Protein AF-A0A1Z2XVS1-F1 (afdb_monomer_lite)

Radius of gyration: 21.31 Å; chains: 1; bounding box: 51×40×61 Å

Foldseek 3Di:
DDDDDPPPFDDVVQVVVLVVVVQVVLQVVLADPQKGKDKDKDKDWDFDDPPDQDPDDDPDPPQPPQPAAAQDPVLLVLVCVLVPVCQQVAFLVVSLVVLVVVCVVPVRSVSNLVSCLSNVNHPDDDDPVSVLCSNFLSVQSVQQNVQVVVCVVVVNPRFFGKDKDKDDKAWDCVPVRTIIIMTMIMMMGMDRPDRRPQGSNSVSCSVVVSVCVVNCLVVVQHSVCVRRPGSVNSVVVVVVVVVPVPPPPDD

Sequence (251 aa):
MSGKAAAELQDEAAMQTAIGNEIATLTKSWGSEKLEITIEYVFRCENPPDGTPNGNDTPAPNTETRQSEYGTKEDYQSLLALKTPDYASMSVADFNAKLLAWANEDFGRMERIDADMLCNDFQVSFSEEELAFIRLTVFLSGTENGEFVQSNYTGDPMVAPAYQESLPQKVDKSNEKAPMWCDFGYRFLYHIANQETLTVGERDRCIGGMITAVEKFWNDTTLDDLLTMTKDDVISCTSSRSCLLHRRQAG

Structure (mmCIF, N/CA/C/O backbone):
data_AF-A0A1Z2XVS1-F1
#
_entry.id   AF-A0A1Z2XVS1-F1
#
loop_
_atom_site.group_PDB
_atom_site.id
_atom_site.type_symbol
_atom_site.label_atom_id
_atom_site.label_alt_id
_atom_site.label_comp_id
_atom_site.label_asym_id
_atom_site.label_entity_id
_atom_site.label_seq_id
_atom_site.pdbx_PDB_ins_code
_atom_site.Cartn_x
_atom_site.Cartn_y
_atom_site.Cartn_z
_atom_site.occupancy
_atom_site.B_iso_or_equiv
_atom_site.auth_seq_id
_atom_site.auth_comp_id
_atom_site.auth_asym_id
_atom_site.auth_atom_id
_atom_site.pdbx_PDB_model_num
ATOM 1 N N . MET A 1 1 ? -31.309 11.042 35.039 1.00 35.06 1 MET A N 1
ATOM 2 C CA . MET A 1 1 ? -29.910 10.591 34.915 1.00 35.06 1 MET A CA 1
ATOM 3 C C . MET A 1 1 ? -29.851 9.178 35.463 1.00 35.06 1 MET A C 1
ATOM 5 O O . MET A 1 1 ? -29.745 8.997 36.666 1.00 35.06 1 MET A O 1
ATOM 9 N N . SER A 1 2 ? -30.120 8.199 34.598 1.00 34.78 2 SER A N 1
ATOM 10 C CA . SER A 1 2 ? -30.107 6.780 34.958 1.00 34.78 2 SER A CA 1
ATOM 11 C C . SER A 1 2 ? -28.692 6.278 34.743 1.00 34.78 2 SER A C 1
ATOM 13 O O . SER A 1 2 ? -28.214 6.307 33.611 1.00 34.78 2 SER A O 1
ATOM 15 N N . GLY A 1 3 ? -28.036 5.867 35.826 1.00 37.00 3 GLY A N 1
ATOM 16 C CA . GLY A 1 3 ? -26.777 5.146 35.754 1.00 37.00 3 GLY A CA 1
ATOM 17 C C . GLY A 1 3 ? -26.962 3.894 34.908 1.00 37.00 3 GLY A C 1
ATOM 18 O O . GLY A 1 3 ? -27.841 3.078 35.186 1.00 37.00 3 GLY A O 1
ATOM 19 N N . LYS A 1 4 ? -26.148 3.767 33.865 1.00 33.22 4 LYS A N 1
ATOM 20 C CA . LYS A 1 4 ? -25.806 2.459 33.325 1.00 33.22 4 LYS A CA 1
ATOM 21 C C . LYS A 1 4 ? -24.570 2.005 34.085 1.00 33.22 4 LYS A C 1
ATOM 23 O O . LYS A 1 4 ? -23.583 2.733 34.159 1.00 33.22 4 LYS A O 1
ATOM 28 N N . ALA A 1 5 ? -24.700 0.873 34.761 1.00 36.62 5 ALA A N 1
ATOM 29 C CA . ALA A 1 5 ? -23.622 0.267 35.515 1.00 36.62 5 ALA A CA 1
ATOM 30 C C . ALA A 1 5 ? -22.500 -0.146 34.553 1.00 36.62 5 ALA A C 1
ATOM 32 O O . ALA A 1 5 ? -22.765 -0.699 33.489 1.00 36.62 5 ALA A O 1
ATOM 33 N N . ALA A 1 6 ? -21.256 0.070 34.973 1.00 42.50 6 ALA A N 1
ATOM 34 C CA . ALA A 1 6 ? -20.017 -0.288 34.280 1.00 42.50 6 ALA A CA 1
ATOM 35 C C . ALA A 1 6 ? -19.816 -1.806 34.039 1.00 42.50 6 ALA A C 1
ATOM 37 O O . ALA A 1 6 ? -18.724 -2.233 33.696 1.00 42.50 6 ALA A O 1
ATOM 38 N N . ALA A 1 7 ? -20.854 -2.627 34.221 1.00 38.59 7 ALA A N 1
ATOM 39 C CA . ALA A 1 7 ? -20.837 -4.072 33.998 1.00 38.59 7 ALA A CA 1
ATOM 40 C C . ALA A 1 7 ? -21.420 -4.487 32.629 1.00 38.59 7 ALA A C 1
ATOM 42 O O . ALA A 1 7 ? -21.401 -5.667 32.301 1.00 38.59 7 ALA A O 1
ATOM 43 N N . GLU A 1 8 ? -21.947 -3.541 31.840 1.00 41.28 8 GLU A N 1
ATOM 44 C CA . GLU A 1 8 ? -22.513 -3.801 30.501 1.00 41.28 8 GLU A CA 1
ATOM 45 C C . GLU A 1 8 ? -21.586 -3.376 29.345 1.00 41.28 8 GLU A C 1
ATOM 47 O O . GLU A 1 8 ? -21.953 -3.511 28.182 1.00 41.28 8 GLU A O 1
ATOM 52 N N . LEU A 1 9 ? -20.380 -2.888 29.643 1.00 47.69 9 LEU A N 1
ATOM 53 C CA . LEU A 1 9 ? -19.372 -2.526 28.647 1.00 47.69 9 LEU A CA 1
ATOM 54 C C . LEU A 1 9 ? -18.130 -3.380 28.857 1.00 47.69 9 LEU A C 1
ATOM 56 O O . LEU A 1 9 ? -17.262 -3.004 29.636 1.00 47.69 9 LEU A O 1
ATOM 60 N N . GLN A 1 10 ? -18.105 -4.539 28.200 1.00 57.03 10 GLN A N 1
ATOM 61 C CA . GLN A 1 10 ? -16.920 -5.261 27.724 1.00 57.03 10 GLN A CA 1
ATOM 62 C C . GLN A 1 10 ? -17.351 -6.669 27.311 1.00 57.03 10 GLN A C 1
ATOM 64 O O . GLN A 1 10 ? -17.443 -7.582 28.127 1.00 57.03 10 GLN A O 1
ATOM 69 N N . ASP A 1 11 ? -17.581 -6.855 26.020 1.00 60.19 11 ASP A N 1
ATOM 70 C CA . ASP A 1 11 ? -17.345 -8.158 25.418 1.00 60.19 11 ASP A CA 1
ATOM 71 C C . ASP A 1 11 ? -16.325 -7.933 24.303 1.00 60.19 11 ASP A C 1
ATOM 73 O O . ASP A 1 11 ? -16.661 -7.570 23.175 1.00 60.19 11 ASP A O 1
ATOM 77 N N . GLU A 1 12 ? -15.046 -8.068 24.658 1.00 57.31 12 GLU A N 1
ATOM 78 C CA . GLU A 1 12 ? -13.937 -8.047 23.702 1.00 57.31 12 GLU A CA 1
ATOM 79 C C . GLU A 1 12 ? -14.210 -9.022 22.548 1.00 57.31 12 GLU A C 1
ATOM 81 O O . GLU A 1 12 ? -13.952 -8.690 21.392 1.00 57.31 12 GLU A O 1
ATOM 86 N N . ALA A 1 13 ? -14.837 -10.173 22.823 1.00 60.00 13 ALA A N 1
ATOM 87 C CA . ALA A 1 13 ? -15.221 -11.127 21.793 1.00 60.00 13 ALA A CA 1
ATOM 88 C C . ALA A 1 13 ? -16.360 -10.594 20.907 1.00 60.00 13 ALA A C 1
ATOM 90 O O . ALA A 1 13 ? -16.371 -10.867 19.704 1.00 60.00 13 ALA A O 1
ATOM 91 N N . ALA A 1 14 ? -17.286 -9.790 21.438 1.00 59.28 14 ALA A N 1
ATOM 92 C CA . ALA A 1 14 ? -18.298 -9.109 20.630 1.00 59.28 14 ALA A CA 1
ATOM 93 C C . ALA A 1 14 ? -17.677 -8.043 19.717 1.00 59.28 14 ALA A C 1
ATOM 95 O O . ALA A 1 14 ? -18.032 -8.005 18.538 1.00 59.28 14 ALA A O 1
ATOM 96 N N . MET A 1 15 ? -16.729 -7.236 20.212 1.00 62.22 15 MET A N 1
ATOM 97 C CA . MET A 1 15 ? -16.001 -6.256 19.389 1.00 62.22 15 MET A CA 1
ATOM 98 C C . MET A 1 15 ? -15.144 -6.941 18.326 1.00 62.22 15 MET A C 1
ATOM 100 O O . MET A 1 15 ? -15.217 -6.576 17.154 1.00 62.22 15 MET A O 1
ATOM 104 N N . GLN A 1 16 ? -14.403 -7.988 18.695 1.00 62.78 16 GLN A N 1
ATOM 105 C CA . GLN A 1 16 ? -13.646 -8.792 17.739 1.00 62.78 16 GLN A CA 1
ATOM 106 C C . GLN A 1 16 ? -14.574 -9.407 16.680 1.00 62.78 16 GLN A C 1
ATOM 108 O O . GLN A 1 16 ? -14.310 -9.315 15.488 1.00 62.78 16 GLN A O 1
ATOM 113 N N . THR A 1 17 ? -15.726 -9.950 17.075 1.00 64.06 17 THR A N 1
ATOM 114 C CA . THR A 1 17 ? -16.702 -10.486 16.113 1.00 64.06 17 THR A CA 1
ATOM 115 C C . THR A 1 17 ? -17.232 -9.402 15.168 1.00 64.06 17 THR A C 1
ATOM 117 O O . THR A 1 17 ? -17.464 -9.659 13.988 1.00 64.06 17 THR A O 1
ATOM 120 N N . ALA A 1 18 ? -17.456 -8.191 15.671 1.00 62.53 18 ALA A N 1
ATOM 121 C CA . ALA A 1 18 ? -18.006 -7.088 14.897 1.00 62.53 18 ALA A CA 1
ATOM 122 C C . ALA A 1 18 ? -17.006 -6.533 13.881 1.00 62.53 18 ALA A C 1
ATOM 124 O O . ALA A 1 18 ? -17.338 -6.405 12.704 1.00 62.53 18 ALA A O 1
ATOM 125 N N . ILE A 1 19 ? -15.772 -6.287 14.330 1.00 65.56 19 ILE A N 1
ATOM 126 C CA . ILE A 1 19 ? -14.662 -5.891 13.464 1.00 65.56 19 ILE A CA 1
ATOM 127 C C . ILE A 1 19 ? -14.414 -6.994 12.427 1.00 65.56 19 ILE A C 1
ATOM 129 O O . ILE A 1 19 ? -14.338 -6.697 11.243 1.00 65.56 19 ILE A O 1
ATOM 133 N N . GLY A 1 20 ? -14.416 -8.273 12.823 1.00 65.81 20 GLY A N 1
ATOM 134 C CA . GLY A 1 20 ? -14.285 -9.403 11.897 1.00 65.81 20 GLY A CA 1
ATOM 135 C C . GLY A 1 20 ? -15.379 -9.465 10.818 1.00 65.81 20 GLY A C 1
ATOM 136 O O . GLY A 1 20 ? -15.082 -9.702 9.647 1.00 65.81 20 GLY A O 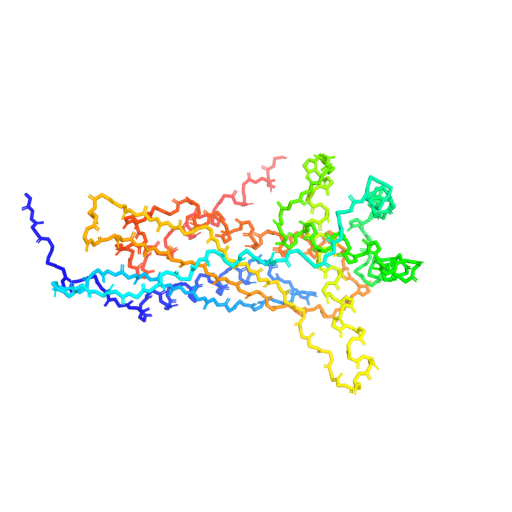1
ATOM 137 N N . ASN A 1 21 ? -16.642 -9.202 11.171 1.00 68.00 21 ASN A N 1
ATOM 138 C CA . ASN A 1 21 ? -17.741 -9.134 10.197 1.00 68.00 21 ASN A CA 1
ATOM 139 C C . ASN A 1 21 ? -17.601 -7.945 9.235 1.00 68.00 21 ASN A C 1
ATOM 141 O O . ASN A 1 21 ? -17.937 -8.054 8.051 1.00 68.00 21 ASN A O 1
ATOM 145 N N . GLU A 1 22 ? -17.117 -6.811 9.736 1.00 69.06 22 GLU A N 1
ATOM 146 C CA . GLU A 1 22 ? -16.885 -5.631 8.910 1.00 69.06 22 GLU A CA 1
ATOM 147 C C . GLU A 1 22 ? -15.736 -5.853 7.933 1.00 69.06 22 GLU A C 1
ATOM 149 O O . GLU A 1 22 ? -15.868 -5.601 6.739 1.00 69.06 22 GLU A O 1
ATOM 154 N N . ILE A 1 23 ? -14.646 -6.434 8.420 1.00 69.31 23 ILE A N 1
ATOM 155 C CA . ILE A 1 23 ? -13.520 -6.885 7.611 1.00 69.31 23 ILE A CA 1
ATOM 156 C C . ILE A 1 23 ? -13.995 -7.800 6.483 1.00 69.31 23 ILE A C 1
ATOM 158 O O . ILE A 1 23 ? -13.642 -7.571 5.329 1.00 69.31 23 ILE A O 1
ATOM 162 N N . ALA A 1 24 ? -14.866 -8.772 6.770 1.00 71.31 24 ALA A N 1
ATOM 163 C CA . ALA A 1 24 ? -15.430 -9.639 5.737 1.00 71.31 24 ALA A CA 1
ATOM 164 C C . ALA A 1 24 ? -16.247 -8.855 4.687 1.00 71.31 24 ALA A C 1
ATOM 166 O O . ALA A 1 24 ? -16.214 -9.174 3.495 1.00 71.31 24 ALA A O 1
ATOM 167 N N . THR A 1 25 ? -16.954 -7.803 5.109 1.00 76.81 25 THR A N 1
ATOM 168 C CA . THR A 1 25 ? -17.720 -6.918 4.217 1.00 76.81 25 THR A CA 1
ATOM 169 C C . THR A 1 25 ? -16.803 -6.061 3.342 1.00 76.81 25 THR A C 1
ATOM 171 O O . THR A 1 25 ? -17.036 -5.950 2.133 1.00 76.81 25 THR A O 1
ATOM 174 N N . LEU A 1 26 ? -15.735 -5.502 3.914 1.00 73.44 26 LEU A N 1
ATOM 175 C CA . LEU A 1 26 ? -14.722 -4.725 3.197 1.00 73.44 26 LEU A CA 1
ATOM 176 C C . LEU A 1 26 ? -13.948 -5.598 2.209 1.00 73.44 26 LEU A C 1
ATOM 178 O O . LEU A 1 26 ? -13.855 -5.236 1.038 1.00 73.44 26 LEU A O 1
ATOM 182 N N . THR A 1 27 ? -13.495 -6.780 2.633 1.00 73.00 27 THR A N 1
ATOM 183 C CA . THR A 1 27 ? -12.860 -7.782 1.765 1.00 73.00 27 THR A CA 1
ATOM 184 C C . THR A 1 27 ? -13.749 -8.121 0.573 1.00 73.00 27 THR A C 1
ATOM 186 O O . THR A 1 27 ? -13.275 -8.152 -0.558 1.00 73.00 27 THR A O 1
ATOM 189 N N . LYS A 1 28 ? -15.057 -8.313 0.781 1.00 76.94 28 LYS A N 1
ATOM 190 C CA . LYS A 1 28 ? -15.990 -8.581 -0.321 1.00 76.94 28 LYS A CA 1
ATOM 191 C C . LYS A 1 28 ? -16.196 -7.374 -1.243 1.00 76.94 28 LYS A C 1
ATOM 193 O O . LYS A 1 28 ? -16.450 -7.556 -2.430 1.00 76.94 28 LYS A O 1
ATOM 198 N N . SER A 1 29 ? -16.143 -6.161 -0.700 1.00 77.94 29 SER A N 1
ATOM 199 C CA . SER A 1 29 ? -16.393 -4.925 -1.453 1.00 77.94 29 SER A CA 1
ATOM 200 C C . SER A 1 29 ? -15.196 -4.498 -2.301 1.00 77.94 29 SER A C 1
ATOM 202 O O . SER A 1 29 ? -15.386 -3.912 -3.365 1.00 77.94 29 SER A O 1
ATOM 204 N N . TRP A 1 30 ? -13.981 -4.786 -1.831 1.00 80.88 30 TRP A N 1
ATOM 205 C CA . TRP A 1 30 ? -12.733 -4.350 -2.461 1.00 80.88 30 TRP A CA 1
ATOM 206 C C . TRP A 1 30 ? -11.943 -5.479 -3.123 1.00 80.88 30 TRP A C 1
ATOM 208 O O . TRP A 1 30 ? -11.130 -5.206 -4.005 1.00 80.88 30 TRP A O 1
ATOM 218 N N . GLY A 1 31 ? -12.203 -6.733 -2.756 1.00 75.38 31 GLY A N 1
ATOM 219 C CA . GLY A 1 31 ? -11.687 -7.895 -3.465 1.00 75.38 31 GLY A CA 1
ATOM 220 C C . GLY A 1 31 ? -12.260 -8.012 -4.879 1.00 75.38 31 GLY A C 1
ATOM 221 O O . GLY A 1 31 ? -13.314 -7.468 -5.215 1.00 75.38 31 GLY A O 1
ATOM 222 N N . SER A 1 32 ? -11.555 -8.744 -5.731 1.00 81.50 32 SER A N 1
ATOM 223 C CA . SER A 1 32 ? -11.987 -9.062 -7.091 1.00 81.50 32 SER A CA 1
ATOM 224 C C . SER A 1 32 ? -11.528 -10.464 -7.485 1.00 81.50 32 SER A C 1
ATOM 226 O O . SER A 1 32 ? -10.703 -11.063 -6.804 1.00 81.50 32 SER A O 1
ATOM 228 N N . GLU A 1 33 ? -11.999 -10.973 -8.626 1.00 80.44 33 GLU A N 1
ATOM 229 C CA . GLU A 1 33 ? -11.511 -12.250 -9.176 1.00 80.44 33 GLU A CA 1
ATOM 230 C C . GLU A 1 33 ? -9.993 -12.254 -9.430 1.00 80.44 33 GLU A C 1
ATOM 232 O O . GLU A 1 33 ? -9.371 -13.312 -9.442 1.00 80.44 33 GLU A O 1
ATOM 237 N N . LYS A 1 34 ? -9.390 -11.075 -9.635 1.00 84.19 34 LYS A N 1
ATOM 238 C CA . LYS A 1 34 ? -7.953 -10.922 -9.899 1.00 84.19 34 LYS A CA 1
ATOM 239 C C . LYS A 1 34 ? -7.124 -10.616 -8.647 1.00 84.19 34 LYS A C 1
ATOM 241 O O . LYS A 1 34 ? -5.901 -10.736 -8.703 1.00 84.19 34 LYS A O 1
ATOM 246 N N . LEU A 1 35 ? -7.765 -10.185 -7.560 1.00 85.19 35 LEU A N 1
ATOM 247 C CA . LEU A 1 35 ? -7.112 -9.717 -6.338 1.00 85.19 35 LEU A CA 1
ATOM 248 C C . LEU A 1 35 ? -7.934 -10.132 -5.116 1.00 85.19 35 LEU A C 1
ATOM 250 O O . LEU A 1 35 ? -8.967 -9.528 -4.817 1.00 85.19 35 LEU A O 1
ATOM 254 N N . GLU A 1 36 ? -7.449 -11.142 -4.407 1.00 85.06 36 GLU A N 1
ATOM 255 C CA . GLU A 1 36 ? -8.011 -11.585 -3.135 1.00 85.06 36 GLU A CA 1
ATOM 256 C C . GLU A 1 36 ? -7.330 -10.846 -1.980 1.00 85.06 36 GLU A C 1
ATOM 258 O O . GLU A 1 36 ? -6.114 -10.653 -2.002 1.00 85.06 36 GLU A O 1
ATOM 263 N N . ILE A 1 37 ? -8.104 -10.424 -0.975 1.00 81.00 37 ILE A N 1
ATOM 264 C CA . ILE A 1 37 ? -7.590 -9.658 0.165 1.00 81.00 37 ILE A CA 1
ATOM 265 C C . ILE A 1 37 ? -8.041 -10.295 1.478 1.00 81.00 37 ILE A C 1
ATOM 267 O O . ILE A 1 37 ? -9.231 -10.488 1.713 1.00 81.00 37 ILE A O 1
ATOM 271 N N . THR A 1 38 ? -7.089 -10.556 2.365 1.00 79.12 38 THR A N 1
ATOM 272 C CA . THR A 1 38 ? -7.309 -11.013 3.739 1.00 79.12 38 THR A CA 1
ATOM 273 C C . THR A 1 38 ? -6.827 -9.940 4.707 1.00 79.12 38 THR A C 1
ATOM 275 O O . THR A 1 38 ? -5.769 -9.351 4.499 1.00 79.12 38 THR A O 1
ATOM 278 N N . ILE A 1 39 ? -7.587 -9.682 5.773 1.00 74.00 39 ILE A N 1
ATOM 279 C CA . ILE A 1 39 ? -7.208 -8.712 6.807 1.00 74.00 39 ILE A CA 1
ATOM 280 C C . ILE A 1 39 ? -6.954 -9.435 8.117 1.00 74.00 39 ILE A C 1
ATOM 282 O O . ILE A 1 39 ? -7.801 -10.183 8.604 1.00 74.00 39 ILE A O 1
ATOM 286 N N . GLU A 1 40 ? -5.821 -9.115 8.715 1.00 72.69 40 GLU A N 1
ATOM 287 C CA . GLU A 1 40 ? -5.500 -9.376 10.106 1.00 72.69 40 GLU A CA 1
ATOM 288 C C . GLU A 1 40 ? -5.507 -8.034 10.848 1.00 72.69 40 GLU A C 1
ATOM 290 O O . GLU A 1 40 ? -5.114 -7.004 10.299 1.00 72.69 40 GLU A O 1
ATOM 295 N N . TYR A 1 41 ? -5.975 -8.004 12.091 1.00 66.06 41 TYR A N 1
ATOM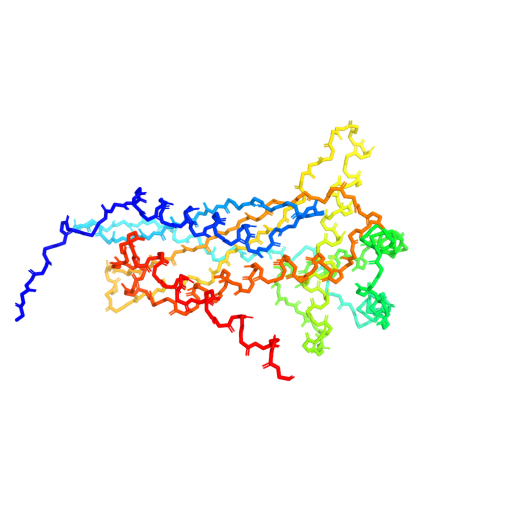 296 C CA . TYR A 1 41 ? -6.023 -6.765 12.866 1.00 66.06 41 TYR A CA 1
ATOM 297 C C . TYR A 1 41 ? -5.765 -7.022 14.343 1.00 66.06 41 TYR A C 1
ATOM 299 O O . TYR A 1 41 ? -5.996 -8.117 14.861 1.00 66.06 41 TYR A O 1
ATOM 307 N N . VAL A 1 42 ? -5.309 -5.973 15.018 1.00 63.69 42 VAL A N 1
ATOM 308 C CA . VAL A 1 42 ? -5.184 -5.908 16.468 1.00 63.69 42 VAL A CA 1
ATOM 309 C C . VAL A 1 42 ? -5.888 -4.639 16.929 1.00 63.69 42 VAL A C 1
ATOM 311 O O . VAL A 1 42 ? -5.607 -3.544 16.445 1.00 63.69 42 VAL A O 1
ATOM 314 N N . PHE A 1 43 ? -6.810 -4.800 17.871 1.00 61.88 43 PHE A N 1
ATOM 315 C CA . PHE A 1 43 ? -7.526 -3.703 18.508 1.00 61.88 43 PHE A CA 1
ATOM 316 C C . PHE A 1 43 ? -7.437 -3.870 20.017 1.00 61.88 43 PHE A C 1
ATOM 318 O O . PHE A 1 43 ? -7.764 -4.946 20.528 1.00 61.88 43 PHE A O 1
ATOM 325 N N . ARG A 1 44 ? -6.996 -2.828 20.724 1.00 64.81 44 ARG A N 1
ATOM 326 C CA . ARG A 1 44 ? -6.964 -2.806 22.186 1.00 64.81 44 ARG A CA 1
ATOM 327 C C . ARG A 1 44 ? -7.571 -1.505 22.684 1.00 64.81 44 ARG A C 1
ATOM 329 O O . ARG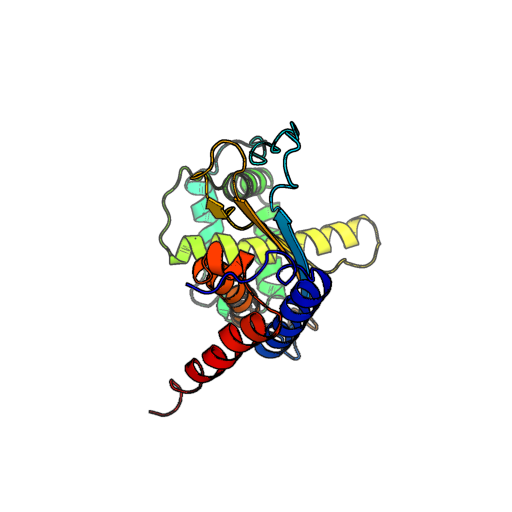 A 1 44 ? -7.229 -0.415 22.230 1.00 64.81 44 ARG A O 1
ATOM 336 N N . CYS A 1 45 ? -8.442 -1.638 23.674 1.00 60.09 45 CYS A N 1
ATOM 337 C CA . CYS A 1 45 ? -8.857 -0.529 24.516 1.00 60.09 45 CYS A CA 1
ATOM 338 C C . CYS A 1 45 ? -8.593 -0.930 25.962 1.00 60.09 45 CYS A C 1
ATOM 340 O O . CYS A 1 45 ? -9.060 -1.976 26.418 1.00 60.09 45 CYS A O 1
ATOM 342 N N . GLU A 1 46 ? -7.853 -0.098 26.684 1.00 62.38 46 GLU A N 1
ATOM 343 C CA . GLU A 1 46 ? -7.697 -0.251 28.124 1.00 62.38 46 GLU A CA 1
ATOM 344 C C . GLU A 1 46 ? -8.636 0.718 28.840 1.00 62.38 46 GLU A C 1
ATOM 346 O O . GLU A 1 46 ? -8.565 1.935 28.664 1.00 62.38 46 GLU A O 1
ATOM 351 N N . ASN A 1 47 ? -9.495 0.156 29.689 1.00 52.19 47 ASN A N 1
ATOM 352 C CA . ASN A 1 47 ? -10.149 0.901 30.756 1.00 52.19 47 ASN A CA 1
ATOM 353 C C . ASN A 1 47 ? -9.330 0.715 32.038 1.00 52.19 47 ASN A C 1
ATOM 355 O O . ASN A 1 47 ? -8.775 -0.368 32.251 1.00 52.19 47 ASN A O 1
ATOM 359 N N . PRO A 1 48 ? -9.265 1.720 32.925 1.00 43.59 48 PRO A N 1
ATOM 360 C CA . PRO A 1 48 ? -8.598 1.540 34.204 1.00 43.59 48 PRO A CA 1
ATOM 361 C C . PRO A 1 48 ? -9.275 0.400 34.987 1.00 43.59 48 PRO A C 1
ATOM 363 O O . PRO A 1 48 ? -10.503 0.399 35.118 1.00 43.59 48 PRO A O 1
ATOM 366 N N . PRO A 1 49 ? -8.515 -0.548 35.563 1.00 44.56 49 PRO A N 1
ATOM 367 C CA . PRO A 1 49 ? -9.029 -1.340 36.667 1.00 44.56 49 PRO A CA 1
ATOM 368 C C . PRO A 1 49 ? -9.353 -0.395 37.827 1.00 44.56 49 PRO A C 1
ATOM 370 O O . PRO A 1 49 ? -8.649 0.597 38.040 1.00 44.56 49 PRO A O 1
ATOM 373 N N . ASP A 1 50 ? -10.382 -0.724 38.606 1.00 48.00 50 ASP A N 1
ATOM 374 C CA . ASP A 1 50 ? -10.666 -0.054 39.874 1.00 48.00 50 ASP A CA 1
ATOM 375 C C . ASP A 1 50 ? -9.381 0.003 40.729 1.00 48.00 50 ASP A C 1
ATOM 377 O O . ASP A 1 50 ? -8.907 -0.997 41.267 1.00 48.00 50 ASP A O 1
ATOM 381 N N . GLY A 1 51 ? -8.788 1.194 40.838 1.00 46.25 51 GLY A N 1
ATOM 382 C CA . GLY A 1 51 ? -7.836 1.548 41.890 1.00 46.25 51 GLY A CA 1
ATOM 383 C C . GLY A 1 51 ? -6.424 0.949 41.865 1.00 46.25 51 GLY A C 1
ATOM 384 O O . GLY A 1 51 ? -5.722 1.138 42.860 1.00 46.25 51 GLY A O 1
ATOM 385 N N . THR A 1 52 ? -5.945 0.295 40.803 1.00 40.25 52 THR A N 1
ATOM 386 C CA . THR A 1 52 ? -4.528 -0.130 40.745 1.00 40.25 52 THR A CA 1
ATOM 387 C C . THR A 1 52 ? -3.691 0.790 39.857 1.00 40.25 52 THR A C 1
ATOM 389 O O . THR A 1 52 ? -3.951 0.860 38.656 1.00 40.25 52 THR A O 1
ATOM 392 N N . PRO A 1 53 ? -2.661 1.474 40.395 1.00 41.03 53 PRO A N 1
ATOM 393 C CA . PRO A 1 53 ? -1.701 2.194 39.574 1.00 41.03 53 PRO A CA 1
ATOM 394 C C . PRO A 1 53 ? -0.841 1.169 38.831 1.00 41.03 53 PRO A C 1
ATOM 396 O O . PRO A 1 53 ? 0.128 0.646 39.379 1.00 41.03 53 PRO A O 1
ATOM 399 N N . ASN A 1 54 ? -1.202 0.866 37.586 1.00 41.75 54 ASN A N 1
ATOM 400 C CA . ASN A 1 54 ? -0.304 0.154 36.691 1.00 41.75 54 ASN A CA 1
ATOM 401 C C . ASN A 1 54 ? 0.727 1.155 36.175 1.00 41.75 54 ASN A C 1
ATOM 403 O O . ASN A 1 54 ? 0.485 1.907 35.236 1.00 41.75 54 ASN A O 1
ATOM 407 N N . GLY A 1 55 ? 1.888 1.174 36.827 1.00 48.97 55 GLY A N 1
ATOM 408 C CA . GLY A 1 55 ? 3.106 1.616 36.172 1.00 48.97 55 GLY A CA 1
ATOM 409 C C . GLY A 1 55 ? 3.474 0.555 35.148 1.00 48.97 55 GLY A C 1
ATOM 410 O O . GLY A 1 55 ? 3.994 -0.481 35.533 1.00 48.97 55 GLY A O 1
ATOM 411 N N . ASN A 1 56 ? 3.158 0.792 33.881 1.00 40.09 56 ASN A N 1
ATOM 412 C CA . ASN A 1 56 ? 3.770 0.082 32.771 1.00 40.09 56 ASN A CA 1
ATOM 413 C C . ASN A 1 56 ? 4.052 1.100 31.676 1.00 40.09 56 ASN A C 1
ATOM 415 O O . ASN A 1 56 ? 3.169 1.849 31.253 1.00 40.09 56 ASN A O 1
ATOM 419 N N . ASP A 1 57 ? 5.323 1.141 31.298 1.00 43.66 57 ASP A N 1
ATOM 420 C CA . ASP A 1 57 ? 5.886 1.999 30.276 1.00 43.66 57 ASP A CA 1
ATOM 421 C C . ASP A 1 57 ? 5.051 1.905 29.000 1.00 43.66 57 ASP A C 1
ATOM 423 O O . ASP A 1 57 ? 4.973 0.857 28.357 1.00 43.66 57 ASP A O 1
ATOM 427 N N . THR A 1 58 ? 4.426 3.020 28.626 1.00 42.62 58 THR A N 1
ATOM 428 C CA . THR A 1 58 ? 3.984 3.221 27.249 1.00 42.62 58 THR A CA 1
ATOM 429 C C . THR A 1 58 ? 5.217 2.984 26.381 1.00 42.62 58 THR A C 1
ATOM 431 O O . THR A 1 58 ? 6.214 3.687 26.590 1.00 42.62 58 THR A O 1
ATOM 434 N N . PRO A 1 59 ? 5.220 2.023 25.437 1.00 37.25 59 PRO A N 1
ATOM 435 C CA . PRO A 1 59 ? 6.272 2.001 24.443 1.00 37.25 59 PRO A CA 1
ATOM 436 C C . PRO A 1 59 ? 6.242 3.383 23.803 1.00 37.25 59 PRO A C 1
ATOM 438 O O . PRO A 1 59 ? 5.188 3.835 23.346 1.00 37.25 59 PRO A O 1
ATOM 441 N N . ALA A 1 60 ? 7.369 4.094 23.851 1.00 39.62 60 ALA A N 1
ATOM 442 C CA . ALA A 1 60 ? 7.527 5.301 23.059 1.00 39.62 60 ALA A CA 1
ATOM 443 C C . ALA A 1 60 ? 7.055 4.986 21.628 1.00 39.62 60 ALA A C 1
ATOM 445 O O . ALA A 1 60 ? 7.217 3.834 21.199 1.00 39.62 60 ALA A O 1
ATOM 446 N N . PRO A 1 61 ? 6.463 5.952 20.893 1.00 42.69 61 PRO A N 1
ATOM 447 C CA . PRO A 1 61 ? 6.209 5.749 19.474 1.00 42.69 61 PRO A CA 1
ATOM 448 C C . PRO A 1 61 ? 7.478 5.148 18.890 1.00 42.69 61 PRO A C 1
ATOM 450 O O . PRO A 1 61 ? 8.571 5.631 19.197 1.00 42.69 61 PRO A O 1
ATOM 453 N N . ASN A 1 62 ? 7.335 4.033 18.181 1.00 43.69 62 ASN A N 1
ATOM 454 C CA . ASN A 1 62 ? 8.448 3.327 17.579 1.00 43.69 62 ASN A CA 1
ATOM 455 C C . ASN A 1 62 ? 9.012 4.270 16.504 1.00 43.69 62 ASN A C 1
ATOM 457 O O . ASN A 1 62 ? 8.645 4.186 15.339 1.00 43.69 62 ASN A O 1
ATOM 461 N N . THR A 1 63 ? 9.798 5.274 16.901 1.00 51.19 63 THR A N 1
ATOM 462 C CA . THR A 1 63 ? 10.573 6.102 15.990 1.00 51.19 63 THR A CA 1
ATOM 463 C C . THR A 1 63 ? 11.625 5.162 15.469 1.00 51.19 63 THR A C 1
ATOM 465 O O . THR A 1 63 ? 12.663 4.975 16.106 1.00 51.19 63 THR A O 1
ATOM 468 N N . GLU A 1 64 ? 11.300 4.489 14.370 1.00 59.34 64 GLU A N 1
ATOM 469 C CA . GLU A 1 64 ? 12.278 3.721 13.634 1.00 59.34 64 GLU A CA 1
ATOM 470 C C . GLU A 1 64 ? 13.446 4.654 13.345 1.00 59.34 64 GLU A C 1
ATOM 472 O O . GLU A 1 64 ? 13.305 5.708 12.718 1.00 59.34 64 GLU A O 1
ATOM 477 N N . THR A 1 65 ? 14.591 4.324 13.940 1.00 68.94 65 THR A N 1
ATOM 478 C CA . THR A 1 65 ? 15.783 5.146 13.814 1.00 68.94 65 THR A CA 1
ATOM 479 C C . THR A 1 65 ? 16.222 5.063 12.363 1.00 68.94 65 THR A C 1
ATOM 481 O O . THR A 1 65 ? 16.602 3.988 11.900 1.00 68.94 65 THR A O 1
ATOM 484 N N . ARG A 1 66 ? 16.164 6.197 11.661 1.00 83.44 66 ARG A N 1
ATOM 485 C CA . ARG A 1 66 ? 16.613 6.340 10.276 1.00 83.44 66 ARG A CA 1
ATOM 486 C C . ARG A 1 66 ? 17.964 5.646 10.071 1.00 83.44 66 ARG A C 1
ATOM 488 O O . ARG A 1 66 ? 18.943 5.991 10.733 1.00 83.44 66 ARG A O 1
ATOM 495 N N . GLN A 1 67 ? 18.003 4.687 9.146 1.00 78.69 67 GLN A N 1
ATOM 496 C CA . GLN A 1 67 ? 19.211 3.914 8.825 1.00 78.69 67 GLN A CA 1
ATOM 497 C C . GLN A 1 67 ? 19.969 4.453 7.602 1.00 78.69 67 GLN A C 1
ATOM 499 O O . GLN A 1 67 ? 21.147 4.143 7.437 1.00 78.69 67 GLN A O 1
ATOM 504 N N . SER A 1 68 ? 19.325 5.309 6.803 1.00 84.19 68 SER A N 1
ATOM 505 C CA . SER A 1 68 ? 19.855 5.850 5.546 1.00 84.19 68 SER A CA 1
ATOM 506 C C . SER A 1 68 ? 19.801 7.377 5.516 1.00 84.19 68 SER A C 1
ATOM 508 O O . SER A 1 68 ? 18.972 7.999 6.181 1.00 84.19 68 SER A O 1
ATOM 510 N N . GLU A 1 69 ? 20.659 8.001 4.708 1.00 92.94 69 GLU A N 1
ATOM 511 C CA . GLU A 1 69 ? 20.548 9.431 4.394 1.00 92.94 69 GLU A CA 1
ATOM 512 C C . GLU A 1 69 ? 19.190 9.762 3.739 1.00 92.94 69 GLU A C 1
ATOM 514 O O . GLU A 1 69 ? 18.458 8.872 3.309 1.00 92.94 69 GLU A O 1
ATOM 519 N N . TYR A 1 70 ? 18.832 11.045 3.676 1.00 95.88 70 TYR A N 1
ATOM 520 C CA . TYR A 1 70 ? 17.589 11.481 3.032 1.00 95.88 70 TYR A CA 1
ATOM 521 C C . TYR A 1 70 ? 17.631 11.283 1.518 1.00 95.88 70 TYR A C 1
ATOM 523 O O . TYR A 1 70 ? 18.666 11.520 0.890 1.00 95.88 70 TYR A O 1
ATOM 531 N N . GLY A 1 71 ? 16.488 10.940 0.924 1.00 95.81 71 GLY A N 1
ATOM 532 C CA . GLY A 1 71 ? 16.328 10.937 -0.524 1.00 95.81 71 GLY A CA 1
ATOM 533 C C . GLY A 1 71 ? 16.564 12.332 -1.106 1.00 95.81 71 GLY A C 1
ATOM 534 O O . GLY A 1 71 ? 16.062 13.344 -0.610 1.00 95.81 71 GLY A O 1
ATOM 535 N N . THR A 1 72 ? 17.349 12.397 -2.176 1.00 96.81 72 THR A N 1
ATOM 536 C CA . THR A 1 72 ? 17.623 13.643 -2.898 1.00 96.81 72 THR A CA 1
ATOM 537 C C . THR A 1 72 ? 16.499 13.966 -3.879 1.00 96.81 72 THR A C 1
ATOM 539 O O . THR A 1 72 ? 15.692 13.112 -4.249 1.00 96.81 72 THR A O 1
ATOM 542 N N . LYS A 1 73 ? 16.449 15.210 -4.365 1.00 97.00 73 LYS A N 1
ATOM 543 C CA . LYS A 1 73 ? 15.486 15.598 -5.403 1.00 97.00 73 LYS A CA 1
ATOM 544 C C . LYS A 1 73 ? 15.651 14.748 -6.665 1.00 97.00 73 LYS A C 1
ATOM 546 O O . LYS A 1 73 ? 14.657 14.380 -7.282 1.00 97.00 73 LYS A O 1
ATOM 551 N N . GLU A 1 74 ? 16.886 14.436 -7.033 1.00 97.50 74 GLU A N 1
ATOM 552 C CA . GLU A 1 74 ? 17.238 13.612 -8.185 1.00 97.50 74 GLU A CA 1
ATOM 553 C C . GLU A 1 74 ? 16.761 12.162 -8.011 1.00 97.50 74 GLU A C 1
ATOM 555 O O . GLU A 1 74 ? 16.226 11.585 -8.962 1.00 97.50 74 GLU A O 1
ATOM 560 N N . ASP A 1 75 ? 16.864 11.607 -6.796 1.00 97.69 75 ASP A N 1
ATOM 561 C CA . ASP A 1 75 ? 16.325 10.279 -6.470 1.00 97.69 75 ASP A CA 1
ATOM 562 C C . ASP A 1 75 ? 14.825 10.231 -6.782 1.00 97.69 75 ASP A C 1
ATOM 564 O O . ASP A 1 75 ? 14.374 9.415 -7.593 1.00 97.69 75 ASP A O 1
ATOM 568 N N . TYR A 1 76 ? 14.065 11.179 -6.226 1.00 98.00 76 TYR A N 1
ATOM 569 C CA . TYR A 1 76 ? 12.621 11.263 -6.429 1.00 98.00 76 TYR A CA 1
ATOM 570 C C . TYR A 1 76 ? 12.230 11.592 -7.868 1.00 98.00 76 TYR A C 1
ATOM 572 O O . TYR A 1 76 ? 11.264 11.031 -8.373 1.00 98.00 76 TYR A O 1
ATOM 580 N N . GLN A 1 77 ? 12.970 12.452 -8.568 1.00 97.94 77 GLN A N 1
ATOM 581 C CA . GLN A 1 77 ? 12.716 12.726 -9.986 1.00 97.94 77 GLN A CA 1
ATOM 582 C C . GLN A 1 77 ? 12.876 11.470 -10.845 1.00 97.94 77 GLN A C 1
ATOM 584 O O . GLN A 1 77 ? 12.074 11.247 -11.752 1.00 97.94 77 GLN A O 1
ATOM 589 N N . SER A 1 78 ? 13.883 10.640 -10.555 1.00 98.00 78 SER A N 1
ATOM 590 C CA . SER A 1 78 ? 14.079 9.377 -11.267 1.00 98.00 78 SER A CA 1
ATOM 591 C C . SER A 1 78 ? 12.958 8.373 -10.980 1.00 98.00 78 SER A C 1
ATOM 593 O O . SER A 1 78 ? 12.480 7.724 -11.907 1.00 98.00 78 SER A O 1
ATOM 595 N N . LEU A 1 79 ? 12.485 8.296 -9.730 1.00 98.44 79 LEU A N 1
ATOM 596 C CA . LEU A 1 79 ? 11.357 7.446 -9.346 1.00 98.44 79 LEU A CA 1
ATOM 597 C C . LEU A 1 79 ? 10.053 7.916 -10.008 1.00 98.44 79 LEU A C 1
ATOM 599 O O . LEU A 1 79 ? 9.320 7.122 -10.595 1.00 98.44 79 LEU A O 1
ATOM 603 N N . LEU A 1 80 ? 9.777 9.221 -9.965 1.00 98.44 80 LEU A N 1
ATOM 604 C CA . LEU A 1 80 ? 8.576 9.822 -10.548 1.00 98.44 80 LEU A CA 1
ATOM 605 C C . LEU A 1 80 ? 8.545 9.721 -12.079 1.00 98.44 80 LEU A C 1
ATOM 607 O O . LEU A 1 80 ? 7.465 9.781 -12.662 1.00 98.44 80 LEU A O 1
ATOM 611 N N . ALA A 1 81 ? 9.680 9.479 -12.742 1.00 98.31 81 ALA A N 1
ATOM 612 C CA . ALA A 1 81 ? 9.702 9.162 -14.170 1.00 98.31 81 ALA A CA 1
ATOM 613 C C . ALA A 1 81 ? 8.970 7.845 -14.507 1.00 98.31 81 ALA A C 1
ATOM 615 O O . ALA A 1 81 ? 8.532 7.667 -15.644 1.00 98.31 81 ALA A O 1
ATOM 616 N N . LEU A 1 82 ? 8.791 6.943 -13.530 1.00 98.31 82 LEU A N 1
ATOM 617 C CA . LEU A 1 82 ? 7.981 5.728 -13.680 1.00 98.31 82 LEU A CA 1
ATOM 618 C C . LEU A 1 82 ? 6.470 6.015 -13.677 1.00 98.31 82 LEU A C 1
ATOM 620 O O . LEU A 1 82 ? 5.692 5.192 -14.157 1.00 98.31 82 LEU A O 1
ATOM 624 N N . LYS A 1 83 ? 6.043 7.186 -13.187 1.00 98.12 83 LYS A N 1
ATOM 625 C CA . LYS A 1 83 ? 4.646 7.644 -13.194 1.00 98.12 83 LYS A CA 1
ATOM 626 C C . LYS A 1 83 ? 4.261 8.205 -14.571 1.00 98.12 83 LYS A C 1
ATOM 628 O O . LYS A 1 83 ? 3.892 9.372 -14.715 1.00 98.12 83 LYS A O 1
ATOM 633 N N . THR A 1 84 ? 4.385 7.382 -15.612 1.00 97.62 84 THR A N 1
ATOM 634 C CA . THR A 1 84 ? 3.995 7.752 -16.983 1.00 97.62 84 THR A CA 1
ATOM 635 C C . THR A 1 84 ? 2.489 8.015 -17.063 1.00 97.62 84 THR A C 1
ATOM 637 O O . THR A 1 84 ? 1.750 7.489 -16.245 1.00 97.62 84 THR A O 1
ATOM 640 N N . PRO A 1 85 ? 1.963 8.781 -18.033 1.00 97.06 85 PRO A N 1
ATOM 641 C CA . PRO A 1 85 ? 0.519 9.049 -18.113 1.00 97.06 85 PRO A CA 1
ATOM 642 C C . PRO A 1 85 ? -0.378 7.798 -18.185 1.00 97.06 85 PRO A C 1
ATOM 644 O O . PRO A 1 85 ? -1.550 7.855 -17.824 1.00 97.06 85 PRO A O 1
ATOM 647 N N . ASP A 1 86 ? 0.164 6.674 -18.650 1.00 96.69 86 ASP A N 1
ATOM 648 C CA . ASP A 1 86 ? -0.510 5.391 -18.839 1.00 96.69 86 ASP A CA 1
ATOM 649 C C . ASP A 1 86 ? -0.155 4.330 -17.781 1.00 96.69 86 ASP A C 1
ATOM 651 O O . ASP A 1 86 ? -0.663 3.212 -17.870 1.00 96.69 86 ASP A O 1
ATOM 655 N N . TYR A 1 87 ? 0.643 4.666 -16.756 1.00 98.25 87 TYR A N 1
ATOM 656 C CA . TYR A 1 87 ? 1.127 3.701 -15.755 1.00 98.25 87 TYR A CA 1
ATOM 657 C C . TYR A 1 87 ? -0.005 2.896 -15.100 1.00 98.25 87 TYR A C 1
ATOM 659 O O . TYR A 1 87 ? 0.102 1.687 -14.928 1.00 98.25 87 TYR A O 1
ATOM 667 N N . ALA A 1 88 ? -1.138 3.542 -14.806 1.00 97.88 88 ALA A N 1
ATOM 668 C CA . ALA A 1 88 ? -2.297 2.904 -14.186 1.00 97.88 88 ALA A CA 1
ATOM 669 C C . ALA A 1 88 ? -2.965 1.843 -15.084 1.00 97.88 88 ALA A C 1
ATOM 671 O O . ALA A 1 88 ? -3.700 0.987 -14.593 1.00 97.88 88 ALA A O 1
ATOM 672 N N . SER A 1 89 ? -2.738 1.896 -16.399 1.00 98.44 89 SER A N 1
ATOM 673 C CA . SER A 1 89 ? -3.238 0.899 -17.354 1.00 98.44 89 SER A CA 1
ATOM 674 C C . SER A 1 89 ? -2.243 -0.233 -17.604 1.00 98.44 89 SER A C 1
ATOM 676 O O . SER A 1 89 ? -2.619 -1.231 -18.216 1.00 98.44 89 SER A O 1
ATOM 678 N N . MET A 1 90 ? -0.995 -0.099 -17.147 1.00 98.44 90 MET A N 1
ATOM 679 C CA . MET A 1 90 ? -0.013 -1.174 -17.235 1.00 98.44 90 MET A CA 1
ATOM 680 C C . MET A 1 90 ? -0.423 -2.354 -16.360 1.00 98.44 90 MET A C 1
ATOM 682 O O . MET A 1 90 ? -1.075 -2.169 -15.328 1.00 98.44 90 MET A O 1
ATOM 686 N N . SER A 1 91 ? -0.005 -3.558 -16.749 1.00 98.56 91 SER A N 1
ATOM 687 C CA . SER A 1 91 ? -0.090 -4.717 -15.865 1.00 98.56 91 SER A CA 1
ATOM 688 C C . SER A 1 91 ? 0.791 -4.499 -14.629 1.00 98.56 91 SER A C 1
ATOM 690 O O . SER A 1 91 ? 1.796 -3.778 -14.679 1.00 98.56 91 SER A O 1
ATOM 692 N N . VAL A 1 92 ? 0.421 -5.122 -13.511 1.00 98.38 92 VAL A N 1
ATOM 693 C CA . VAL A 1 92 ? 1.264 -5.134 -12.309 1.00 98.38 92 VAL A CA 1
ATOM 694 C C . VAL A 1 92 ? 2.632 -5.740 -12.635 1.00 98.38 92 VAL A C 1
ATOM 696 O O . VAL A 1 92 ? 3.643 -5.178 -12.232 1.00 98.38 92 VAL A O 1
ATOM 699 N N . ALA A 1 93 ? 2.682 -6.807 -13.439 1.00 98.12 93 ALA A N 1
ATOM 700 C CA . ALA A 1 93 ? 3.934 -7.435 -13.863 1.00 98.12 93 ALA A CA 1
ATOM 701 C C . ALA A 1 93 ? 4.868 -6.451 -14.595 1.00 98.12 93 ALA A C 1
ATOM 703 O O . ALA A 1 93 ? 6.040 -6.321 -14.233 1.00 98.12 93 ALA A O 1
ATOM 704 N N . ASP A 1 94 ? 4.348 -5.706 -15.576 1.00 98.62 94 ASP A N 1
ATOM 705 C CA . ASP A 1 94 ? 5.142 -4.750 -16.353 1.00 98.62 94 ASP A CA 1
ATOM 706 C C . ASP A 1 94 ? 5.652 -3.595 -15.488 1.00 98.62 94 ASP A C 1
ATOM 708 O O . ASP A 1 94 ? 6.798 -3.157 -15.631 1.00 98.62 94 ASP A O 1
ATOM 712 N N . PHE A 1 95 ? 4.807 -3.071 -14.597 1.00 98.75 95 PHE A N 1
ATOM 713 C CA . PHE A 1 95 ? 5.208 -1.981 -13.714 1.00 98.75 95 PHE A CA 1
ATOM 714 C C . PHE A 1 95 ? 6.236 -2.453 -12.679 1.00 98.75 95 PHE A C 1
ATOM 716 O O . PHE A 1 95 ? 7.263 -1.796 -12.498 1.00 98.75 95 PHE A O 1
ATOM 723 N N . ASN A 1 96 ? 6.024 -3.624 -12.075 1.00 98.50 96 ASN A N 1
ATOM 724 C CA . ASN A 1 96 ? 6.951 -4.225 -11.119 1.00 98.50 96 ASN A CA 1
ATOM 725 C C . ASN A 1 96 ? 8.320 -4.479 -11.750 1.00 98.50 96 ASN A C 1
ATOM 727 O O . ASN A 1 96 ? 9.337 -4.139 -11.144 1.00 98.50 96 ASN A O 1
ATOM 731 N N . ALA A 1 97 ? 8.363 -4.969 -12.993 1.00 98.44 97 ALA A N 1
ATOM 732 C CA . ALA A 1 97 ? 9.608 -5.144 -13.735 1.00 98.44 97 ALA A CA 1
ATOM 733 C C . ALA A 1 97 ? 10.348 -3.813 -13.962 1.00 98.44 97 ALA A C 1
ATOM 735 O O . ALA A 1 97 ? 11.571 -3.758 -13.815 1.00 98.44 97 ALA A O 1
ATOM 736 N N . LYS A 1 98 ? 9.629 -2.723 -14.275 1.00 98.56 98 LYS A N 1
ATOM 737 C CA . LYS A 1 98 ? 10.234 -1.383 -14.403 1.00 98.56 98 LYS A CA 1
ATOM 738 C C . LYS A 1 98 ? 10.776 -0.868 -13.074 1.00 98.56 98 LYS A C 1
ATOM 740 O O . LYS A 1 98 ? 11.890 -0.351 -13.049 1.00 98.56 98 LYS A O 1
ATOM 745 N N . LEU A 1 99 ? 10.019 -1.018 -11.986 1.00 98.50 99 LEU A N 1
ATOM 746 C CA . LEU A 1 99 ? 10.461 -0.588 -10.661 1.00 98.50 99 LEU A CA 1
ATOM 747 C C . LEU A 1 99 ? 11.668 -1.403 -10.178 1.00 98.50 99 LEU A C 1
ATOM 749 O O . LEU A 1 99 ? 12.605 -0.831 -9.633 1.00 98.50 99 LEU A O 1
ATOM 753 N N . LEU A 1 100 ? 11.690 -2.715 -10.431 1.00 97.69 100 LEU A N 1
ATOM 754 C CA . LEU A 1 100 ? 12.823 -3.576 -10.096 1.00 97.69 100 LEU A CA 1
ATOM 755 C C . LEU A 1 100 ? 14.068 -3.207 -10.911 1.00 97.69 100 LEU A C 1
ATOM 757 O O . LEU A 1 100 ? 15.166 -3.139 -10.366 1.00 97.69 100 LEU A O 1
ATOM 761 N N . ALA A 1 101 ? 13.910 -2.934 -12.210 1.00 98.12 101 ALA A N 1
ATOM 762 C CA . ALA A 1 101 ? 15.003 -2.444 -13.044 1.00 98.12 101 ALA A CA 1
ATOM 763 C C . ALA A 1 101 ? 15.551 -1.111 -12.513 1.00 98.12 101 ALA A C 1
ATOM 765 O O . ALA A 1 101 ? 16.761 -0.979 -12.357 1.00 98.12 101 ALA A O 1
ATOM 766 N N . TRP A 1 102 ? 14.668 -0.175 -12.152 1.00 98.19 102 TRP A N 1
ATOM 767 C CA . TRP A 1 102 ? 15.049 1.078 -11.504 1.00 98.19 102 TRP A CA 1
ATOM 768 C C . TRP A 1 102 ? 15.795 0.825 -10.181 1.00 98.19 102 TRP A C 1
ATOM 770 O O . TRP A 1 102 ? 16.880 1.363 -9.985 1.00 98.19 102 TRP A O 1
ATOM 780 N N . ALA A 1 103 ? 15.309 -0.049 -9.299 1.00 95.62 103 ALA A N 1
ATOM 781 C CA . ALA A 1 103 ? 15.996 -0.358 -8.041 1.00 95.62 103 ALA A CA 1
ATOM 782 C C . ALA A 1 103 ? 17.386 -0.995 -8.260 1.00 95.62 103 ALA A C 1
ATOM 784 O O . ALA A 1 103 ? 18.306 -0.765 -7.480 1.00 95.62 103 ALA A O 1
ATOM 785 N N . ASN A 1 104 ? 17.568 -1.755 -9.344 1.00 95.00 104 ASN A N 1
ATOM 786 C CA . ASN A 1 104 ? 18.842 -2.400 -9.676 1.00 95.00 104 ASN A CA 1
ATOM 787 C C . ASN A 1 104 ? 19.910 -1.444 -10.234 1.00 95.00 104 ASN A C 1
ATOM 789 O O . ASN A 1 104 ? 21.094 -1.771 -10.174 1.00 95.00 104 ASN A O 1
ATOM 793 N N . GLU A 1 105 ? 19.535 -0.295 -10.805 1.00 96.69 105 GLU A N 1
ATOM 794 C CA . GLU A 1 105 ? 20.521 0.680 -11.305 1.00 96.69 105 GLU A CA 1
ATOM 795 C C . GLU A 1 105 ? 21.266 1.376 -10.154 1.00 96.69 105 GLU A C 1
ATOM 797 O O . GLU A 1 105 ? 22.452 1.675 -10.277 1.00 96.69 105 GLU A O 1
ATOM 802 N N . ASP A 1 106 ? 20.571 1.630 -9.044 1.00 94.19 106 ASP A N 1
ATOM 803 C CA . ASP A 1 106 ? 21.134 2.167 -7.808 1.00 94.19 106 ASP A CA 1
ATOM 804 C C . ASP A 1 106 ? 20.258 1.688 -6.643 1.00 94.19 106 ASP A C 1
ATOM 806 O O . ASP A 1 106 ? 19.114 2.109 -6.477 1.00 94.19 106 ASP A O 1
ATOM 810 N N . PHE A 1 107 ? 20.799 0.768 -5.848 1.00 90.12 107 PHE A N 1
ATOM 811 C CA . PHE A 1 107 ? 20.107 0.230 -4.680 1.00 90.12 107 PHE A CA 1
ATOM 812 C C . PHE A 1 107 ? 20.067 1.245 -3.530 1.00 90.12 107 PHE A C 1
ATOM 814 O O . PHE A 1 107 ? 19.068 1.352 -2.823 1.00 90.12 107 PHE A O 1
ATOM 821 N N . GLY A 1 108 ? 21.114 2.064 -3.390 1.00 94.06 108 GLY A N 1
ATOM 822 C CA . GLY A 1 108 ? 21.218 3.040 -2.310 1.00 94.06 108 GLY A CA 1
ATOM 823 C C . GLY A 1 108 ? 20.172 4.148 -2.417 1.00 94.06 108 GLY A C 1
ATOM 824 O O . GLY A 1 108 ? 19.695 4.631 -1.393 1.00 94.06 108 GLY A O 1
ATOM 825 N N . ARG A 1 109 ? 19.764 4.554 -3.631 1.00 94.88 109 ARG A N 1
ATOM 826 C CA . ARG A 1 109 ? 18.632 5.497 -3.779 1.00 94.88 109 ARG A CA 1
ATOM 827 C C . ARG A 1 109 ? 17.308 4.908 -3.305 1.00 94.88 109 ARG A C 1
ATOM 829 O O . ARG A 1 109 ? 16.503 5.646 -2.746 1.00 94.88 109 ARG A O 1
ATOM 836 N N . MET A 1 110 ? 17.090 3.609 -3.502 1.00 93.25 110 MET A N 1
ATOM 837 C CA . MET A 1 110 ? 15.885 2.941 -3.019 1.00 93.25 110 MET A CA 1
ATOM 838 C C . MET A 1 110 ? 15.891 2.906 -1.486 1.00 93.25 110 MET A C 1
ATOM 840 O O . MET A 1 110 ? 14.926 3.358 -0.881 1.00 93.25 110 MET A O 1
ATOM 844 N N . GLU A 1 111 ? 17.019 2.553 -0.858 1.00 93.25 111 GLU A N 1
ATOM 845 C CA . GLU A 1 111 ? 17.149 2.553 0.609 1.00 93.25 111 GLU A CA 1
ATOM 846 C C . GLU A 1 111 ? 16.922 3.935 1.249 1.00 93.25 111 GLU A C 1
ATOM 848 O O . GLU A 1 111 ? 16.387 4.028 2.355 1.00 93.25 111 GLU A O 1
ATOM 853 N N . ARG A 1 112 ? 17.332 5.024 0.582 1.00 95.31 112 ARG A N 1
ATOM 854 C CA . ARG A 1 112 ? 17.064 6.394 1.057 1.00 95.31 112 ARG A CA 1
ATOM 855 C C . ARG A 1 112 ? 15.577 6.742 0.987 1.00 95.31 112 ARG A C 1
ATOM 857 O O . ARG A 1 112 ? 15.042 7.299 1.943 1.00 95.31 112 ARG A O 1
ATOM 864 N N . ILE A 1 113 ? 14.913 6.410 -0.123 1.00 95.00 113 ILE A N 1
ATOM 865 C CA . ILE A 1 113 ? 13.474 6.658 -0.296 1.00 95.00 113 ILE A CA 1
ATOM 866 C C . ILE A 1 113 ? 12.660 5.818 0.694 1.00 95.00 113 ILE A C 1
ATOM 868 O O . ILE A 1 113 ? 11.767 6.355 1.346 1.00 95.00 113 ILE A O 1
ATOM 872 N N . ASP A 1 114 ? 12.998 4.543 0.875 1.00 91.94 114 ASP A N 1
ATOM 873 C CA . ASP A 1 114 ? 12.323 3.672 1.839 1.00 91.94 114 ASP A CA 1
ATOM 874 C C . ASP A 1 114 ? 12.482 4.190 3.272 1.00 91.94 114 ASP A C 1
ATOM 876 O O . ASP A 1 114 ? 11.508 4.220 4.025 1.00 91.94 114 ASP A O 1
ATOM 880 N N . ALA A 1 115 ? 13.668 4.691 3.639 1.00 91.81 115 ALA A N 1
ATOM 881 C CA . ALA A 1 115 ? 13.882 5.331 4.935 1.00 91.81 115 ALA A CA 1
ATOM 882 C C . ALA A 1 115 ? 13.038 6.607 5.112 1.00 91.81 115 ALA A C 1
ATOM 884 O O . ALA A 1 115 ? 12.483 6.824 6.189 1.00 91.81 115 ALA A O 1
ATOM 885 N N . ASP A 1 116 ? 12.902 7.439 4.073 1.00 94.12 116 ASP A N 1
ATOM 886 C CA . ASP A 1 116 ? 12.022 8.616 4.108 1.00 94.12 116 ASP A CA 1
ATOM 887 C C . ASP A 1 116 ? 10.549 8.219 4.295 1.00 94.12 116 ASP A C 1
ATOM 889 O O . ASP A 1 116 ? 9.846 8.842 5.096 1.00 94.12 116 ASP A O 1
ATOM 893 N N . MET A 1 117 ? 10.088 7.162 3.612 1.00 90.25 117 MET A N 1
ATOM 894 C CA . MET A 1 117 ? 8.726 6.642 3.775 1.00 90.25 117 MET A CA 1
ATOM 895 C C . MET A 1 117 ? 8.487 6.094 5.184 1.00 90.25 117 MET A C 1
ATOM 897 O O . MET A 1 117 ? 7.485 6.439 5.810 1.00 90.25 117 MET A O 1
ATOM 901 N N . LEU A 1 118 ? 9.418 5.284 5.688 1.00 86.50 118 LEU A N 1
ATOM 902 C CA . LEU A 1 118 ? 9.351 4.622 6.990 1.00 86.50 118 LEU A CA 1
ATOM 903 C C . LEU A 1 118 ? 9.352 5.620 8.151 1.00 86.50 118 LEU A C 1
ATOM 905 O O . LEU A 1 118 ? 8.542 5.518 9.070 1.00 86.50 118 LEU A O 1
ATOM 909 N N . CYS A 1 119 ? 10.226 6.627 8.088 1.00 87.75 119 CYS A N 1
ATOM 910 C CA . CYS A 1 119 ? 10.275 7.702 9.078 1.00 87.75 119 CYS A CA 1
ATOM 911 C C . CYS A 1 119 ? 9.190 8.767 8.859 1.00 87.75 119 CYS A C 1
ATOM 913 O O . CYS A 1 119 ? 9.043 9.660 9.694 1.00 87.75 119 CYS A O 1
ATOM 915 N N . ASN A 1 120 ? 8.446 8.694 7.749 1.00 88.88 120 ASN A N 1
ATOM 916 C CA . ASN A 1 120 ? 7.497 9.713 7.314 1.00 88.88 120 ASN A CA 1
ATOM 917 C C . ASN A 1 120 ? 8.115 11.130 7.282 1.00 88.88 120 ASN A C 1
ATOM 919 O O . ASN A 1 120 ? 7.476 12.112 7.662 1.00 88.88 120 ASN A O 1
ATOM 923 N N . ASP A 1 121 ? 9.372 11.227 6.849 1.00 92.12 121 ASP A N 1
ATOM 924 C CA . ASP A 1 121 ? 10.192 12.438 6.929 1.00 92.12 121 ASP A CA 1
ATOM 925 C C . ASP A 1 121 ? 10.898 12.686 5.594 1.00 92.12 121 ASP A C 1
ATOM 927 O O . ASP A 1 121 ? 11.952 12.117 5.299 1.00 92.12 121 ASP A O 1
ATOM 931 N N . PHE A 1 122 ? 10.276 13.537 4.778 1.00 93.38 122 PHE A N 1
ATOM 932 C CA . PHE A 1 122 ? 10.721 13.877 3.432 1.00 93.38 122 PHE A CA 1
ATOM 933 C C . PHE A 1 122 ? 11.327 15.280 3.413 1.00 93.38 122 PHE A C 1
ATOM 935 O O . PHE A 1 122 ? 10.694 16.250 3.830 1.00 93.38 122 PHE A O 1
ATOM 942 N N . GLN A 1 123 ? 12.519 15.414 2.829 1.00 94.69 123 GLN A N 1
ATOM 943 C CA . GLN A 1 123 ? 13.172 16.718 2.619 1.00 94.69 123 GLN A CA 1
ATOM 944 C C . GLN A 1 123 ? 12.821 17.350 1.260 1.00 94.69 123 GLN A C 1
ATOM 946 O O . GLN A 1 123 ? 13.297 18.433 0.915 1.00 94.69 123 GLN A O 1
ATOM 951 N N . VAL A 1 124 ? 11.971 16.677 0.483 1.00 94.81 124 VAL A N 1
ATOM 952 C CA . VAL A 1 124 ? 11.462 17.120 -0.816 1.00 94.81 124 VAL A CA 1
ATOM 953 C C . VAL A 1 124 ? 9.951 17.312 -0.710 1.00 94.81 124 VAL A C 1
ATOM 955 O O . VAL A 1 124 ? 9.257 16.552 -0.040 1.00 94.81 124 VAL A O 1
ATOM 958 N N . SER A 1 125 ? 9.431 18.358 -1.353 1.00 95.00 125 SER A N 1
ATOM 959 C CA . SER A 1 125 ? 7.990 18.615 -1.422 1.00 95.00 125 SER A CA 1
ATOM 960 C C . SER A 1 125 ? 7.377 17.921 -2.634 1.00 95.00 125 SER A C 1
ATOM 962 O O . SER A 1 125 ? 7.926 18.004 -3.732 1.00 95.00 125 SER A O 1
ATOM 964 N N . PHE A 1 126 ? 6.209 17.317 -2.437 1.00 96.38 126 PHE A N 1
ATOM 965 C CA . PHE A 1 126 ? 5.447 16.614 -3.467 1.00 96.38 126 PHE A CA 1
ATOM 966 C C . PHE A 1 126 ? 4.065 17.243 -3.632 1.00 96.38 126 PHE A C 1
ATOM 968 O O . PHE A 1 126 ? 3.500 17.784 -2.678 1.00 96.38 126 PHE A O 1
ATOM 975 N N . SER A 1 127 ? 3.500 17.140 -4.830 1.00 97.31 127 SER A N 1
ATOM 976 C CA . SER A 1 127 ? 2.053 17.259 -5.005 1.00 97.31 127 SER A CA 1
ATOM 977 C C . SER A 1 127 ? 1.325 16.086 -4.339 1.00 97.31 127 SER A C 1
ATOM 979 O O . SER A 1 127 ? 1.910 15.030 -4.089 1.00 97.31 127 SER A O 1
ATOM 981 N N . GLU A 1 128 ? 0.024 16.246 -4.082 1.00 95.50 128 GLU A N 1
ATOM 982 C CA . GLU A 1 128 ? -0.811 15.167 -3.531 1.00 95.50 128 GLU A CA 1
ATOM 983 C C . GLU A 1 128 ? -0.782 13.912 -4.417 1.00 95.50 128 GLU A C 1
ATOM 985 O O . GLU A 1 128 ? -0.722 12.795 -3.912 1.00 95.50 128 GLU A O 1
ATOM 990 N N . GLU A 1 129 ? -0.762 14.092 -5.740 1.00 96.00 129 GLU A N 1
ATOM 991 C CA . GLU A 1 129 ? -0.748 12.992 -6.706 1.00 96.00 129 GLU A CA 1
ATOM 992 C C . GLU A 1 129 ? 0.594 12.242 -6.725 1.00 96.00 129 GLU A C 1
ATOM 994 O O . GLU A 1 129 ? 0.621 11.013 -6.807 1.00 96.00 129 GLU A O 1
ATOM 999 N N . GLU A 1 130 ? 1.714 12.961 -6.633 1.00 97.56 130 GLU A N 1
ATOM 1000 C CA . GLU A 1 130 ? 3.047 12.353 -6.531 1.00 97.56 130 GLU A CA 1
ATOM 1001 C C . GLU A 1 130 ? 3.199 11.589 -5.217 1.00 97.56 130 GLU A C 1
ATOM 1003 O O . GLU A 1 130 ? 3.679 10.457 -5.212 1.00 97.56 130 GLU A O 1
ATOM 1008 N N . LEU A 1 131 ? 2.741 12.175 -4.107 1.00 95.50 131 LEU A N 1
ATOM 1009 C CA . LEU A 1 131 ? 2.818 11.528 -2.804 1.00 95.50 131 LEU A CA 1
ATOM 1010 C C . LEU A 1 131 ? 1.931 10.278 -2.740 1.00 95.50 131 LEU A C 1
ATOM 1012 O O . LEU A 1 131 ? 2.358 9.267 -2.186 1.00 95.50 131 LEU A O 1
ATOM 1016 N N . ALA A 1 132 ? 0.735 10.318 -3.334 1.00 95.25 132 ALA A N 1
ATOM 1017 C CA . ALA A 1 132 ? -0.142 9.153 -3.442 1.00 95.25 132 ALA A CA 1
ATOM 1018 C C . ALA A 1 132 ? 0.502 8.029 -4.269 1.00 95.25 132 ALA A C 1
ATOM 1020 O O . ALA A 1 132 ? 0.468 6.870 -3.863 1.00 95.25 132 ALA A O 1
ATOM 1021 N N . PHE A 1 133 ? 1.144 8.366 -5.392 1.00 98.12 133 PHE A N 1
ATOM 1022 C CA . PHE A 1 133 ? 1.888 7.397 -6.199 1.00 98.12 133 PHE A CA 1
ATOM 1023 C C . PHE A 1 133 ? 3.033 6.744 -5.412 1.00 98.12 133 PHE A C 1
ATOM 1025 O O . PHE A 1 133 ? 3.187 5.526 -5.452 1.00 98.12 133 PHE A O 1
ATOM 1032 N N . ILE A 1 134 ? 3.809 7.528 -4.658 1.00 97.06 134 ILE A N 1
ATOM 1033 C CA . ILE A 1 134 ? 4.918 7.006 -3.848 1.00 97.06 134 ILE A CA 1
ATOM 1034 C C . ILE A 1 134 ? 4.386 6.103 -2.721 1.00 97.06 134 ILE A C 1
ATOM 1036 O O . ILE A 1 134 ? 4.797 4.952 -2.596 1.00 97.06 134 ILE A O 1
ATOM 1040 N N . ARG A 1 135 ? 3.428 6.593 -1.926 1.00 94.31 135 ARG A N 1
ATOM 1041 C CA . ARG A 1 135 ? 2.937 5.885 -0.730 1.00 94.31 135 ARG A CA 1
ATOM 1042 C C . ARG A 1 135 ? 2.103 4.648 -1.022 1.00 94.31 135 ARG A C 1
ATOM 1044 O O . ARG A 1 135 ? 1.989 3.795 -0.149 1.00 94.31 135 ARG A O 1
ATOM 1051 N N . LEU A 1 136 ? 1.493 4.570 -2.201 1.00 95.38 136 LEU A N 1
ATOM 1052 C CA . LEU A 1 136 ? 0.644 3.446 -2.571 1.00 95.38 136 LEU A CA 1
ATOM 1053 C C . LEU A 1 136 ? 1.285 2.618 -3.680 1.00 95.38 136 LEU A C 1
ATOM 1055 O O . LEU A 1 136 ? 1.685 1.483 -3.444 1.00 95.38 136 LEU A O 1
ATOM 1059 N N . THR A 1 137 ? 1.411 3.179 -4.882 1.00 98.00 137 THR A N 1
ATOM 1060 C CA . THR A 1 137 ? 1.846 2.422 -6.062 1.00 98.00 137 THR A CA 1
ATOM 1061 C C . THR A 1 137 ? 3.270 1.890 -5.907 1.00 98.00 137 THR A C 1
ATOM 1063 O O . THR A 1 137 ? 3.514 0.703 -6.139 1.00 98.00 137 THR A O 1
ATOM 1066 N N . VAL A 1 138 ? 4.215 2.756 -5.524 1.00 97.75 138 VAL A N 1
ATOM 1067 C CA . VAL A 1 138 ? 5.627 2.374 -5.359 1.00 97.75 138 VAL A CA 1
ATOM 1068 C C . VAL A 1 138 ? 5.785 1.442 -4.168 1.00 97.75 138 VAL A C 1
ATOM 1070 O O . VAL A 1 138 ? 6.422 0.405 -4.323 1.00 97.75 138 VAL A O 1
ATOM 1073 N N . PHE A 1 139 ? 5.152 1.752 -3.032 1.00 95.50 139 PHE A N 1
ATOM 1074 C CA . PHE A 1 139 ? 5.163 0.883 -1.854 1.00 95.50 139 PHE A CA 1
ATOM 1075 C C . PHE A 1 139 ? 4.703 -0.544 -2.187 1.00 95.50 139 PHE A C 1
ATOM 1077 O O . PHE A 1 139 ? 5.457 -1.491 -1.986 1.00 95.50 139 PHE A O 1
ATOM 1084 N N . LEU A 1 140 ? 3.505 -0.708 -2.764 1.00 96.38 140 LEU A N 1
ATOM 1085 C CA . LEU A 1 140 ? 2.942 -2.031 -3.056 1.00 96.38 140 LEU A CA 1
ATOM 1086 C C . LEU A 1 140 ? 3.804 -2.810 -4.056 1.00 96.38 140 LEU A C 1
ATOM 1088 O O . LEU A 1 140 ? 4.107 -3.979 -3.834 1.00 96.38 140 LEU A O 1
ATOM 1092 N N . SER A 1 141 ? 4.258 -2.147 -5.120 1.00 97.62 141 SER A N 1
ATOM 1093 C CA . SER A 1 141 ? 5.135 -2.758 -6.129 1.00 97.62 141 SER A CA 1
ATOM 1094 C C . SER A 1 141 ? 6.505 -3.132 -5.550 1.00 97.62 141 SER A C 1
ATOM 1096 O O . SER A 1 141 ? 7.089 -4.147 -5.924 1.00 97.62 141 SER A O 1
ATOM 1098 N N . GLY A 1 142 ? 7.026 -2.322 -4.625 1.00 95.81 142 GLY A N 1
ATOM 1099 C CA . GLY A 1 142 ? 8.255 -2.591 -3.885 1.00 95.81 142 GLY A CA 1
ATOM 1100 C C . GLY A 1 142 ? 8.118 -3.817 -2.986 1.00 95.81 142 GLY A C 1
ATOM 1101 O O . GLY A 1 142 ? 8.964 -4.705 -3.046 1.00 95.81 142 GLY A O 1
ATOM 1102 N N . THR A 1 143 ? 7.020 -3.923 -2.231 1.00 94.50 143 THR A N 1
ATOM 1103 C CA . THR A 1 143 ? 6.708 -5.107 -1.415 1.00 94.50 143 THR A CA 1
ATOM 1104 C C . THR A 1 143 ? 6.572 -6.363 -2.277 1.00 94.50 143 THR A C 1
ATOM 1106 O O . THR A 1 143 ? 7.195 -7.378 -1.983 1.00 94.50 143 THR A O 1
ATOM 1109 N N . GLU A 1 144 ? 5.812 -6.299 -3.373 1.00 96.31 144 GLU A N 1
ATOM 1110 C CA . GLU A 1 144 ? 5.642 -7.417 -4.311 1.00 96.31 144 GLU A CA 1
ATOM 1111 C C . GLU A 1 144 ? 6.980 -7.876 -4.912 1.00 96.31 144 GLU A C 1
ATOM 1113 O O . GLU A 1 144 ? 7.254 -9.076 -4.972 1.00 96.31 144 GLU A O 1
ATOM 1118 N N . ASN A 1 145 ? 7.836 -6.930 -5.314 1.00 96.31 145 ASN A N 1
ATOM 1119 C CA . ASN A 1 145 ? 9.186 -7.223 -5.791 1.00 96.31 145 ASN A CA 1
ATOM 1120 C C . ASN A 1 145 ? 10.076 -7.815 -4.691 1.00 96.31 145 ASN A C 1
ATOM 1122 O O . ASN A 1 145 ? 10.851 -8.725 -4.976 1.00 96.31 145 ASN A O 1
ATOM 1126 N N . GLY A 1 146 ? 9.964 -7.330 -3.452 1.00 93.62 146 GLY A N 1
ATOM 1127 C CA . GLY A 1 146 ? 10.690 -7.861 -2.298 1.00 93.62 146 GLY A CA 1
ATOM 1128 C C . GLY A 1 146 ? 10.386 -9.340 -2.067 1.00 93.62 146 GLY A C 1
ATOM 1129 O O . GLY A 1 146 ? 11.308 -10.156 -2.042 1.00 93.62 146 GLY A O 1
ATOM 1130 N N . GLU A 1 147 ? 9.101 -9.700 -2.016 1.00 94.56 147 GLU A N 1
ATOM 1131 C CA . GLU A 1 147 ? 8.656 -11.093 -1.867 1.00 94.56 147 GLU A CA 1
ATOM 1132 C C . GLU A 1 147 ? 9.094 -11.970 -3.053 1.00 94.56 147 GLU A C 1
ATOM 1134 O O . GLU A 1 147 ? 9.531 -13.112 -2.878 1.00 94.56 147 GLU A O 1
ATOM 1139 N N . PHE A 1 148 ? 9.039 -11.432 -4.278 1.00 93.81 148 PHE A N 1
ATOM 1140 C CA . PHE A 1 148 ? 9.493 -12.132 -5.482 1.00 93.81 148 PHE A CA 1
ATOM 1141 C C . PHE A 1 148 ? 11.005 -12.409 -5.457 1.00 93.81 148 PHE A C 1
ATOM 1143 O O . PHE A 1 148 ? 11.445 -13.531 -5.723 1.00 93.81 148 PHE A O 1
ATOM 1150 N N . VAL A 1 149 ? 11.819 -11.402 -5.129 1.00 93.62 149 VAL A N 1
ATOM 1151 C CA . VAL A 1 149 ? 13.280 -11.536 -5.033 1.00 93.62 149 VAL A CA 1
ATOM 1152 C C . VAL A 1 149 ? 13.656 -12.504 -3.913 1.00 93.62 149 VAL A C 1
ATOM 1154 O O . VAL A 1 149 ? 14.517 -13.361 -4.121 1.00 93.62 149 VAL A O 1
ATOM 1157 N N . GLN A 1 150 ? 12.992 -12.416 -2.759 1.00 92.38 150 GLN A N 1
ATOM 1158 C CA . GLN A 1 150 ? 13.230 -13.308 -1.630 1.00 92.38 150 GLN A CA 1
ATOM 1159 C C . GLN A 1 150 ? 12.942 -14.769 -1.991 1.00 92.38 150 GLN A C 1
ATOM 1161 O O . GLN A 1 150 ? 13.806 -15.619 -1.782 1.00 92.38 150 GLN A O 1
ATOM 1166 N N . SER A 1 151 ? 11.785 -15.053 -2.597 1.00 93.50 151 SER A N 1
ATOM 1167 C CA . SER A 1 151 ? 11.418 -16.399 -3.059 1.00 93.50 151 SER A CA 1
ATOM 1168 C C . SER A 1 151 ? 12.431 -16.968 -4.053 1.00 93.50 151 SER A C 1
ATOM 1170 O O . SER A 1 151 ? 12.880 -18.105 -3.906 1.00 93.50 151 SER A O 1
ATOM 1172 N N . ASN A 1 152 ? 12.869 -16.164 -5.027 1.00 93.06 152 ASN A N 1
ATOM 1173 C CA . ASN A 1 152 ? 13.889 -16.589 -5.987 1.00 93.06 152 ASN A CA 1
ATOM 1174 C C . ASN A 1 152 ? 15.245 -16.874 -5.325 1.00 93.06 152 ASN A C 1
ATOM 1176 O O . ASN A 1 152 ? 15.973 -17.758 -5.777 1.00 93.06 152 ASN A O 1
ATOM 1180 N N . TYR A 1 153 ? 15.599 -16.122 -4.281 1.00 91.75 153 TYR A N 1
ATOM 1181 C CA . TYR A 1 153 ? 16.863 -16.287 -3.571 1.00 91.75 153 TYR A CA 1
ATOM 1182 C C . TYR A 1 153 ? 16.866 -17.509 -2.643 1.00 91.75 153 TYR A C 1
ATOM 1184 O O . TYR A 1 153 ? 17.850 -18.249 -2.618 1.00 91.75 153 TYR A O 1
ATOM 1192 N N . THR A 1 154 ? 15.791 -17.736 -1.879 1.00 93.12 154 THR A N 1
ATOM 1193 C CA . THR A 1 154 ? 15.722 -18.855 -0.922 1.00 93.12 154 THR A CA 1
ATOM 1194 C C . THR A 1 154 ? 15.258 -20.163 -1.560 1.00 93.12 154 THR A C 1
ATOM 1196 O O . THR A 1 154 ? 15.583 -21.237 -1.057 1.00 93.12 154 THR A O 1
ATOM 1199 N N . GLY A 1 155 ? 14.535 -20.091 -2.682 1.00 92.38 155 GLY A N 1
ATOM 1200 C CA . GLY A 1 155 ? 13.860 -21.230 -3.305 1.00 92.38 155 GLY A CA 1
ATOM 1201 C C . GLY A 1 155 ? 12.543 -21.614 -2.621 1.00 92.38 155 GLY A C 1
ATOM 1202 O O . GLY A 1 155 ? 11.917 -22.596 -3.025 1.00 92.38 155 GLY A O 1
ATOM 1203 N N . ASP A 1 156 ? 12.119 -20.860 -1.603 1.00 92.50 156 ASP A N 1
ATOM 1204 C CA . ASP A 1 156 ? 10.838 -21.058 -0.931 1.00 92.50 156 ASP A CA 1
ATOM 1205 C C . ASP A 1 156 ? 9.684 -20.489 -1.769 1.00 92.50 156 ASP A C 1
ATOM 1207 O O . ASP A 1 156 ? 9.894 -19.581 -2.580 1.00 92.50 156 ASP A O 1
ATOM 1211 N N . PRO A 1 157 ? 8.443 -20.974 -1.579 1.00 89.25 157 PRO A N 1
ATOM 1212 C CA . PRO A 1 157 ? 7.274 -20.360 -2.194 1.00 89.25 157 PRO A CA 1
ATOM 1213 C C . PRO A 1 157 ? 7.165 -18.876 -1.835 1.00 89.25 157 PRO A C 1
ATOM 1215 O O . PRO A 1 157 ? 7.378 -18.495 -0.685 1.00 89.25 157 PRO A O 1
ATOM 1218 N N . MET A 1 158 ? 6.785 -18.054 -2.814 1.00 88.81 158 MET A N 1
ATOM 1219 C CA . MET A 1 158 ? 6.530 -16.631 -2.598 1.00 88.81 158 MET A CA 1
ATOM 1220 C C . MET A 1 158 ? 5.449 -16.439 -1.531 1.00 88.81 158 MET A C 1
ATOM 1222 O O . MET A 1 158 ? 4.362 -17.017 -1.622 1.00 88.81 158 MET A O 1
ATOM 1226 N N . VAL A 1 159 ? 5.762 -15.630 -0.520 1.00 89.31 159 VAL A N 1
ATOM 1227 C CA . VAL A 1 159 ? 4.817 -15.258 0.533 1.00 89.31 159 VAL A CA 1
ATOM 1228 C C . VAL A 1 159 ? 3.880 -14.176 -0.003 1.00 89.31 159 VAL A C 1
ATOM 1230 O O . VAL A 1 159 ? 4.238 -13.390 -0.881 1.00 89.31 159 VAL A O 1
ATOM 1233 N N . ALA A 1 160 ? 2.638 -14.170 0.487 1.00 89.25 160 ALA A N 1
ATOM 1234 C CA . ALA A 1 160 ? 1.673 -13.141 0.129 1.00 89.25 160 ALA A CA 1
ATOM 1235 C C . ALA A 1 160 ? 2.184 -11.762 0.594 1.00 89.25 160 ALA A C 1
ATOM 1237 O O . ALA A 1 160 ? 2.457 -11.606 1.790 1.00 89.25 160 ALA A O 1
ATOM 1238 N N . PRO A 1 161 ? 2.280 -10.768 -0.309 1.00 91.56 161 PRO A N 1
ATOM 1239 C CA . PRO A 1 161 ? 2.648 -9.412 0.061 1.00 91.56 161 PRO A CA 1
ATOM 1240 C C . PRO A 1 161 ? 1.734 -8.855 1.150 1.00 91.56 161 PRO A C 1
ATOM 1242 O O . PRO A 1 161 ? 0.529 -9.139 1.188 1.00 91.56 161 PRO A O 1
ATOM 1245 N N . ALA A 1 162 ? 2.320 -8.035 2.020 1.00 86.12 162 ALA A N 1
ATOM 1246 C CA . ALA A 1 162 ? 1.624 -7.446 3.148 1.00 86.12 162 ALA A CA 1
ATOM 1247 C C . ALA A 1 162 ? 1.658 -5.916 3.116 1.00 86.12 162 ALA A C 1
ATOM 1249 O O . ALA A 1 162 ? 2.719 -5.317 2.977 1.00 86.12 162 ALA A O 1
ATOM 1250 N N . TYR A 1 163 ? 0.508 -5.291 3.344 1.00 85.75 163 TYR A N 1
ATOM 1251 C CA . TYR A 1 163 ? 0.431 -3.906 3.804 1.00 85.75 163 TYR A CA 1
ATOM 1252 C C . TYR A 1 163 ? 0.185 -3.914 5.313 1.00 85.75 163 TYR A C 1
ATOM 1254 O O . TYR A 1 163 ? -0.618 -4.718 5.781 1.00 85.75 163 TYR A O 1
ATOM 1262 N N . GLN A 1 164 ? 0.838 -3.044 6.080 1.00 84.44 164 GLN A N 1
ATOM 1263 C CA . GLN A 1 164 ? 0.571 -2.910 7.512 1.00 84.44 164 GLN A CA 1
ATOM 1264 C C . GLN A 1 164 ? 0.651 -1.456 7.951 1.00 84.44 164 GLN A C 1
ATOM 1266 O O . GLN A 1 164 ? 1.503 -0.708 7.475 1.00 84.44 164 GLN A O 1
ATOM 1271 N N . GLU A 1 165 ? -0.197 -1.084 8.900 1.00 81.94 165 GLU A N 1
ATOM 1272 C CA . GLU A 1 165 ? -0.196 0.256 9.469 1.00 81.94 165 GLU A CA 1
ATOM 1273 C C . GLU A 1 165 ? -0.719 0.241 10.909 1.00 81.94 165 GLU A C 1
ATOM 1275 O O . GLU A 1 165 ? -1.594 -0.548 11.275 1.00 81.94 165 GLU A O 1
ATOM 1280 N N . SER A 1 166 ? -0.168 1.132 11.735 1.00 81.38 166 SER A N 1
ATOM 1281 C CA . SER A 1 166 ? -0.733 1.491 13.038 1.00 81.38 166 SER A CA 1
ATOM 1282 C C . SER A 1 166 ? -1.334 2.885 12.947 1.00 81.38 166 SER A C 1
ATOM 1284 O O . SER A 1 166 ? -0.629 3.842 12.628 1.00 81.38 166 SER A O 1
ATOM 1286 N N . LEU A 1 167 ? -2.626 3.010 13.242 1.00 84.62 167 LEU A N 1
ATOM 1287 C CA . LEU A 1 167 ? -3.306 4.297 13.190 1.00 84.62 167 LEU A CA 1
ATOM 1288 C C . LEU A 1 167 ? -3.006 5.138 14.440 1.00 84.62 167 LEU A C 1
ATOM 1290 O O . LEU A 1 167 ? -2.715 4.586 15.507 1.00 84.62 167 LEU A O 1
ATOM 1294 N N . PRO A 1 168 ? -3.101 6.480 14.348 1.00 84.12 168 PRO A N 1
ATOM 1295 C CA . PRO A 1 168 ? -2.855 7.356 15.486 1.00 84.12 168 PRO A CA 1
ATOM 1296 C C . PRO A 1 168 ? -3.743 7.001 16.680 1.00 84.12 168 PRO A C 1
ATOM 1298 O O . PRO A 1 168 ? -4.970 6.947 16.556 1.00 84.12 168 PRO A O 1
ATOM 1301 N N . GLN A 1 169 ? -3.117 6.801 17.840 1.00 83.31 169 GLN A N 1
ATOM 1302 C CA . GLN A 1 169 ? -3.809 6.489 19.087 1.00 83.31 169 GLN A CA 1
ATOM 1303 C C . GLN A 1 169 ? -4.838 7.578 19.425 1.00 83.31 169 GLN A C 1
ATOM 1305 O O . GLN A 1 169 ? -4.543 8.776 19.363 1.00 83.31 169 GLN A O 1
ATOM 1310 N N . LYS A 1 170 ? -6.038 7.165 19.842 1.00 83.31 170 LYS A N 1
ATOM 1311 C CA . LYS A 1 170 ? -7.042 8.070 20.417 1.00 83.31 170 LYS A CA 1
ATOM 1312 C C . LYS A 1 170 ? -6.915 8.023 21.931 1.00 83.31 170 LYS A C 1
ATOM 1314 O O . LYS A 1 170 ? -6.963 6.939 22.502 1.00 83.31 170 LYS A O 1
ATOM 1319 N N . VAL A 1 171 ? -6.739 9.181 22.569 1.00 81.25 171 VAL A N 1
ATOM 1320 C CA . VAL A 1 171 ? -6.473 9.285 24.013 1.00 81.25 171 VAL A CA 1
ATOM 1321 C C . VAL A 1 171 ? -7.323 10.386 24.637 1.00 81.25 171 VAL A C 1
ATOM 1323 O O . VAL A 1 171 ? -7.338 11.508 24.130 1.00 81.25 171 VAL A O 1
ATOM 1326 N N . ASP A 1 172 ? -7.945 10.091 25.776 1.00 78.81 172 ASP A N 1
ATOM 1327 C CA . ASP A 1 172 ? -8.467 11.086 26.709 1.00 78.81 172 ASP A CA 1
ATOM 1328 C C . ASP A 1 172 ? -7.604 11.107 27.979 1.00 78.81 172 ASP A C 1
ATOM 1330 O O . ASP A 1 172 ? -7.464 10.112 28.692 1.00 78.81 172 ASP A O 1
ATOM 1334 N N . LYS A 1 173 ? -7.013 12.275 28.252 1.00 78.06 173 LYS A N 1
ATOM 1335 C CA . LYS A 1 173 ? -6.167 12.544 29.426 1.00 78.06 173 LYS A CA 1
ATOM 1336 C C . LYS A 1 173 ? -6.884 13.378 30.492 1.00 78.06 173 LYS A C 1
ATOM 1338 O O . LYS A 1 173 ? -6.232 13.854 31.416 1.00 78.06 173 LYS A O 1
ATOM 1343 N N . SER A 1 174 ? -8.198 13.580 30.370 1.00 75.50 174 SER A N 1
ATOM 1344 C CA . SER A 1 174 ? -9.008 14.354 31.320 1.00 75.50 174 SER A CA 1
ATOM 1345 C C . SER A 1 174 ? -8.883 13.841 32.760 1.00 75.50 174 SER A C 1
ATOM 1347 O O . SER A 1 174 ? -8.915 14.629 33.706 1.00 75.50 174 SER A O 1
ATOM 1349 N N . ASN A 1 175 ? -8.661 12.535 32.929 1.00 69.88 175 ASN A N 1
ATOM 1350 C CA . ASN A 1 175 ? -8.293 11.915 34.193 1.00 69.88 175 ASN A CA 1
ATOM 1351 C C . ASN A 1 175 ? -6.808 11.523 34.195 1.00 69.88 175 ASN A C 1
ATOM 1353 O O . ASN A 1 175 ? -6.440 10.437 33.755 1.00 69.88 175 ASN A O 1
ATOM 1357 N N . GLU A 1 176 ? -5.951 12.381 34.756 1.00 63.97 176 GLU A N 1
ATOM 1358 C CA . GLU A 1 176 ? -4.497 12.148 34.844 1.00 63.97 176 GLU A CA 1
ATOM 1359 C C . GLU A 1 176 ? -4.116 10.832 35.546 1.00 63.97 176 GLU A C 1
ATOM 1361 O O . GLU A 1 176 ? -3.027 10.308 35.328 1.00 63.97 176 GLU A O 1
ATOM 1366 N N . LYS A 1 177 ? -4.996 10.287 36.396 1.00 61.28 177 LYS A N 1
ATOM 1367 C CA . LYS A 1 177 ? -4.758 9.031 37.126 1.00 61.28 177 LYS A CA 1
ATOM 1368 C C . LYS A 1 177 ? -5.256 7.791 36.389 1.00 61.28 177 LYS A C 1
ATOM 1370 O O . LYS A 1 177 ? -4.965 6.684 36.832 1.00 61.28 177 LYS A O 1
ATOM 1375 N N . ALA A 1 178 ? -6.033 7.973 35.328 1.00 60.31 178 ALA A N 1
ATOM 1376 C CA . ALA A 1 178 ? -6.662 6.898 34.580 1.00 60.31 178 ALA A CA 1
ATOM 1377 C C . ALA A 1 178 ? -6.972 7.360 33.143 1.00 60.31 178 ALA A C 1
ATOM 1379 O O . ALA A 1 178 ? -8.143 7.558 32.805 1.00 60.31 178 ALA A O 1
ATOM 1380 N N . PRO A 1 179 ? -5.937 7.603 32.317 1.00 67.06 179 PRO A N 1
ATOM 1381 C CA . PRO A 1 179 ? -6.137 7.980 30.927 1.00 67.06 179 PRO A CA 1
ATOM 1382 C C . PRO A 1 179 ? -6.796 6.828 30.168 1.00 67.06 179 PRO A C 1
ATOM 1384 O O . PRO A 1 179 ? -6.386 5.676 30.304 1.00 67.06 179 PRO A O 1
ATOM 1387 N N . MET A 1 180 ? -7.803 7.147 29.360 1.00 72.25 180 MET A N 1
ATOM 1388 C CA . MET A 1 180 ? -8.445 6.181 28.470 1.00 72.25 180 MET A CA 1
ATOM 1389 C C . MET A 1 180 ? -7.814 6.290 27.095 1.00 72.25 180 MET A C 1
ATOM 1391 O O . MET A 1 180 ? -7.540 7.395 26.615 1.00 72.25 180 MET A O 1
ATOM 1395 N N . TRP A 1 181 ? -7.593 5.155 26.449 1.00 74.50 181 TRP A N 1
ATOM 1396 C CA . TRP A 1 181 ? -7.025 5.138 25.116 1.00 74.50 181 TRP A CA 1
ATOM 1397 C C . TRP A 1 181 ? -7.455 3.899 24.341 1.00 74.50 181 TRP A C 1
ATOM 1399 O O . TRP A 1 181 ? -7.728 2.848 24.920 1.00 74.50 181 TRP A O 1
ATOM 1409 N N . CYS A 1 182 ? -7.482 4.038 23.019 1.00 70.19 182 CYS A N 1
ATOM 1410 C CA . CYS A 1 182 ? -7.622 2.915 22.103 1.00 70.19 182 CYS A CA 1
ATOM 1411 C C . CYS A 1 182 ? -6.529 2.991 21.035 1.00 70.19 182 CYS A C 1
ATOM 1413 O O . CYS A 1 182 ? -6.223 4.072 20.511 1.00 70.19 182 CYS A O 1
ATOM 1415 N N . ASP A 1 183 ? -5.952 1.832 20.729 1.00 75.56 183 ASP A N 1
ATOM 1416 C CA . ASP A 1 183 ? -5.049 1.621 19.605 1.00 75.56 183 ASP A CA 1
ATOM 1417 C C . ASP A 1 183 ? -5.738 0.790 18.515 1.00 75.56 183 ASP A C 1
ATOM 1419 O O . ASP A 1 183 ? -6.690 0.043 18.755 1.00 75.56 183 ASP A O 1
ATOM 1423 N N . PHE A 1 184 ? -5.284 0.969 17.280 1.00 72.81 184 PHE A N 1
ATOM 1424 C CA . PHE A 1 184 ? -5.747 0.153 16.172 1.00 72.81 184 PHE A CA 1
ATOM 1425 C C . PHE A 1 184 ? -4.622 -0.030 15.165 1.00 72.81 184 PHE A C 1
ATOM 1427 O O . PHE A 1 184 ? -4.136 0.935 14.571 1.00 72.81 184 PHE A O 1
ATOM 1434 N N . GLY A 1 185 ? -4.211 -1.282 14.989 1.00 75.06 185 GLY A N 1
ATOM 1435 C CA . GLY A 1 185 ? -3.263 -1.696 13.966 1.00 75.06 185 GLY A CA 1
ATOM 1436 C C . GLY A 1 185 ? -3.893 -2.745 13.064 1.00 75.06 185 GLY A C 1
ATOM 1437 O O . GLY A 1 185 ? -4.654 -3.602 13.521 1.00 75.06 185 GLY A O 1
ATOM 1438 N N . TYR A 1 186 ? -3.574 -2.692 11.778 1.00 77.31 186 TYR A N 1
A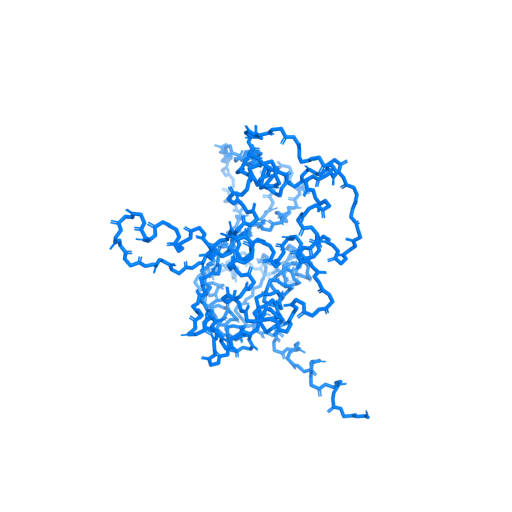TOM 1439 C CA . TYR A 1 186 ? -4.095 -3.639 10.803 1.00 77.31 186 TYR A CA 1
ATOM 1440 C C . TYR A 1 186 ? -3.019 -4.065 9.808 1.00 77.31 186 TYR A C 1
ATOM 1442 O O . TYR A 1 186 ? -2.054 -3.345 9.547 1.00 77.31 186 TYR A O 1
ATOM 1450 N N . ARG A 1 187 ? -3.201 -5.264 9.256 1.00 81.00 187 ARG A N 1
ATOM 1451 C CA . ARG A 1 187 ? -2.362 -5.856 8.222 1.00 81.00 187 ARG A CA 1
ATOM 1452 C C . ARG A 1 187 ? -3.244 -6.468 7.139 1.00 81.00 187 ARG A C 1
ATOM 1454 O O . ARG A 1 187 ? -4.124 -7.271 7.431 1.00 81.00 187 ARG A O 1
ATOM 1461 N N . PHE A 1 188 ? -2.999 -6.119 5.883 1.00 79.25 188 PHE A N 1
ATOM 1462 C CA . PHE A 1 188 ? -3.619 -6.753 4.724 1.00 79.25 188 PHE A CA 1
ATOM 1463 C C . PHE A 1 188 ? -2.627 -7.701 4.076 1.00 79.25 188 PHE A C 1
ATOM 1465 O O . PHE A 1 188 ? -1.551 -7.272 3.674 1.00 79.25 188 PHE A O 1
ATOM 1472 N N . LEU A 1 189 ? -3.007 -8.963 3.936 1.00 85.06 189 LEU A N 1
ATOM 1473 C CA . LEU A 1 189 ? -2.353 -9.900 3.034 1.00 85.06 189 LEU A CA 1
ATOM 1474 C C . LEU A 1 189 ? -3.174 -9.939 1.753 1.00 85.06 189 LEU A C 1
ATOM 1476 O O . LEU A 1 189 ? -4.399 -10.063 1.811 1.00 85.06 189 LEU A O 1
ATOM 1480 N N . TYR A 1 190 ? -2.531 -9.845 0.599 1.00 88.25 190 TYR A N 1
ATOM 1481 C CA . TYR A 1 190 ? -3.247 -9.925 -0.670 1.00 88.25 190 TYR A CA 1
ATOM 1482 C C . TYR A 1 190 ? -2.590 -10.904 -1.630 1.00 88.25 190 TYR A C 1
ATOM 1484 O O . TYR A 1 190 ? -1.377 -11.107 -1.629 1.00 88.25 190 TYR A O 1
ATOM 1492 N N . HIS A 1 191 ? -3.422 -11.533 -2.454 1.00 90.00 191 HIS A N 1
ATOM 1493 C CA . HIS A 1 191 ? -2.994 -12.460 -3.485 1.00 90.00 191 HIS A CA 1
ATOM 1494 C C . HIS A 1 191 ? -3.455 -11.959 -4.851 1.00 90.00 191 HIS A C 1
ATOM 1496 O O . HIS A 1 191 ? -4.649 -11.790 -5.105 1.00 90.00 191 HIS A O 1
ATOM 1502 N N . ILE A 1 192 ? -2.489 -11.731 -5.739 1.00 90.88 192 ILE A N 1
ATOM 1503 C CA . ILE A 1 192 ? -2.746 -11.384 -7.134 1.00 90.88 192 ILE A CA 1
ATOM 1504 C C . ILE A 1 192 ? -2.787 -12.679 -7.936 1.00 90.88 192 ILE A C 1
ATOM 1506 O O . ILE A 1 192 ? -1.756 -13.322 -8.124 1.00 90.88 192 ILE A O 1
ATOM 1510 N N . ALA A 1 193 ? -3.966 -13.034 -8.447 1.00 89.25 193 ALA A N 1
ATOM 1511 C CA . ALA A 1 193 ? -4.156 -14.280 -9.187 1.00 89.25 193 ALA A CA 1
ATOM 1512 C C . ALA A 1 193 ? -3.329 -14.318 -10.484 1.00 89.25 193 ALA A C 1
ATOM 1514 O O . ALA A 1 193 ? -2.824 -15.367 -10.880 1.00 89.25 193 ALA A O 1
ATOM 1515 N N . ASN A 1 194 ? -3.198 -13.170 -11.161 1.00 89.50 194 ASN A N 1
ATOM 1516 C CA . ASN A 1 194 ? -2.365 -13.036 -12.352 1.00 89.50 194 ASN A CA 1
ATOM 1517 C C . ASN A 1 194 ? -1.889 -11.585 -12.559 1.00 89.50 194 ASN A C 1
ATOM 1519 O O . ASN A 1 194 ? -2.658 -10.728 -13.012 1.00 89.50 194 ASN A O 1
ATOM 1523 N N . GLN A 1 195 ? -0.602 -11.344 -12.286 1.00 92.12 195 GLN A N 1
ATOM 1524 C CA . GLN A 1 195 ? 0.037 -10.026 -12.399 1.00 92.12 195 GLN A CA 1
ATOM 1525 C C . GLN A 1 195 ? 0.089 -9.485 -13.837 1.00 92.12 195 GLN A C 1
ATOM 1527 O O . GLN A 1 195 ? 0.156 -8.274 -14.016 1.00 92.12 195 GLN A O 1
ATOM 1532 N N . GLU A 1 196 ? -0.008 -10.345 -14.856 1.00 95.44 196 GLU A N 1
ATOM 1533 C CA . GLU A 1 196 ? -0.019 -9.944 -16.274 1.00 95.44 196 GLU A CA 1
ATOM 1534 C C . GLU A 1 196 ? -1.350 -9.303 -16.693 1.00 95.44 196 GLU A C 1
ATOM 1536 O O . GLU A 1 196 ? -1.439 -8.624 -17.713 1.00 95.44 196 GLU A O 1
ATOM 1541 N N . THR A 1 197 ? -2.419 -9.545 -15.928 1.00 95.00 197 THR A N 1
ATOM 1542 C CA . THR A 1 197 ? -3.789 -9.150 -16.308 1.00 95.00 197 THR A CA 1
ATOM 1543 C C . THR A 1 197 ? -4.437 -8.158 -15.355 1.00 95.00 197 THR A C 1
ATOM 1545 O O . THR A 1 197 ? -5.403 -7.492 -15.739 1.00 95.00 197 THR A O 1
ATOM 1548 N N . LEU A 1 198 ? -3.960 -8.087 -14.112 1.00 97.00 198 LEU A N 1
ATOM 1549 C CA . LEU A 1 198 ? -4.354 -7.059 -13.159 1.00 97.00 198 LEU A CA 1
ATOM 1550 C C . LEU A 1 198 ? -3.598 -5.781 -13.510 1.00 97.00 198 LEU A C 1
ATOM 1552 O O . LEU A 1 198 ? -2.369 -5.807 -13.581 1.00 97.00 198 LEU A O 1
ATOM 1556 N N . THR A 1 199 ? -4.307 -4.676 -13.732 1.00 98.44 199 THR A N 1
ATOM 1557 C CA . THR A 1 199 ? -3.624 -3.397 -13.956 1.00 98.44 199 THR A CA 1
ATOM 1558 C C . THR A 1 199 ? -3.214 -2.746 -12.641 1.00 98.44 199 THR A C 1
ATOM 1560 O O . THR A 1 199 ? -3.833 -2.973 -11.598 1.00 98.44 199 THR A O 1
ATOM 1563 N N . VAL A 1 200 ? -2.205 -1.876 -12.692 1.00 98.44 200 VAL A N 1
ATOM 1564 C CA . VAL A 1 200 ? -1.791 -1.059 -11.541 1.00 98.44 200 VAL A CA 1
ATOM 1565 C C . VAL A 1 200 ? -2.972 -0.262 -10.987 1.00 98.44 200 VAL A C 1
ATOM 1567 O O . VAL A 1 200 ? -3.205 -0.256 -9.785 1.00 98.44 200 VAL A O 1
ATOM 1570 N N . GLY A 1 201 ? -3.783 0.348 -11.852 1.00 97.44 201 GLY A N 1
ATOM 1571 C CA . GLY A 1 201 ? -4.956 1.112 -11.434 1.00 97.44 201 GLY A CA 1
ATOM 1572 C C . GLY A 1 201 ? -6.049 0.253 -10.794 1.00 97.44 201 GLY A C 1
ATOM 1573 O O . GLY A 1 201 ? -6.698 0.703 -9.852 1.00 97.44 201 GLY A O 1
ATOM 1574 N N . GLU A 1 202 ? -6.260 -0.983 -11.265 1.00 96.50 202 GLU A N 1
ATOM 1575 C CA . GLU A 1 202 ? -7.173 -1.931 -10.613 1.00 96.50 202 GLU A CA 1
ATOM 1576 C C . GLU A 1 202 ? -6.673 -2.283 -9.202 1.00 96.50 202 GLU A C 1
ATOM 1578 O O . GLU A 1 202 ? -7.445 -2.181 -8.246 1.00 96.50 202 GLU A O 1
ATOM 1583 N N . ARG A 1 203 ? -5.383 -2.624 -9.071 1.00 97.12 203 ARG A N 1
ATOM 1584 C CA . ARG A 1 203 ? -4.711 -2.978 -7.808 1.00 97.12 203 ARG A CA 1
ATOM 1585 C C . ARG A 1 203 ? -4.755 -1.833 -6.798 1.00 97.12 203 ARG A C 1
ATOM 1587 O O . ARG A 1 203 ? -5.253 -2.013 -5.687 1.00 97.12 203 ARG A O 1
ATOM 1594 N N . ASP A 1 204 ? -4.315 -0.649 -7.208 1.00 96.75 204 ASP A N 1
ATOM 1595 C CA . ASP A 1 204 ? -4.243 0.543 -6.362 1.00 96.75 204 ASP A CA 1
ATOM 1596 C C . ASP A 1 204 ? -5.639 1.001 -5.929 1.00 96.75 204 ASP A C 1
ATOM 1598 O O . ASP A 1 204 ? -5.838 1.383 -4.779 1.00 96.75 204 ASP A O 1
ATOM 1602 N N . ARG A 1 205 ? -6.646 0.906 -6.807 1.00 94.31 205 ARG A N 1
ATOM 1603 C CA . ARG A 1 205 ? -8.033 1.220 -6.440 1.00 94.31 205 ARG A CA 1
ATOM 1604 C C . ARG A 1 205 ? -8.570 0.261 -5.379 1.00 94.31 205 ARG A C 1
ATOM 1606 O O . ARG A 1 205 ? -9.258 0.710 -4.467 1.00 94.31 205 ARG A O 1
ATOM 1613 N N . CYS A 1 206 ? -8.304 -1.036 -5.514 1.00 90.00 206 CYS A N 1
ATOM 1614 C CA . CYS A 1 206 ? -8.777 -2.040 -4.565 1.00 90.00 206 CYS A CA 1
ATOM 1615 C C . CYS A 1 206 ? -8.097 -1.889 -3.199 1.00 90.00 206 CYS A C 1
ATOM 1617 O O . CYS A 1 206 ? -8.783 -1.732 -2.190 1.00 90.00 206 CYS A O 1
ATOM 1619 N N . ILE A 1 207 ? -6.763 -1.879 -3.167 1.00 90.50 207 ILE A N 1
ATOM 1620 C CA . ILE A 1 207 ? -5.999 -1.801 -1.914 1.00 90.50 207 ILE A CA 1
ATOM 1621 C C . ILE A 1 207 ? 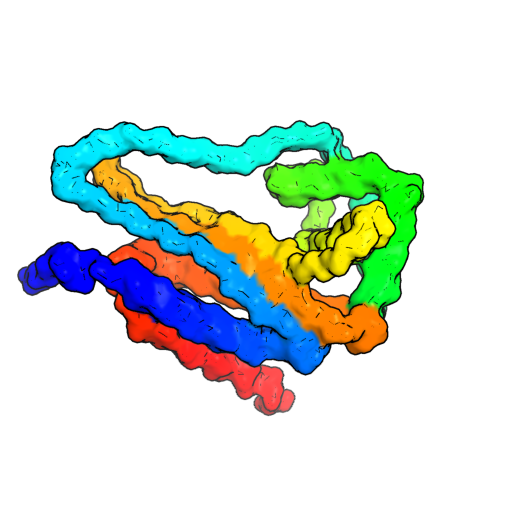-6.120 -0.403 -1.294 1.00 90.50 207 ILE A C 1
ATOM 1623 O O . ILE A 1 207 ? -6.413 -0.278 -0.109 1.00 90.50 207 ILE A O 1
ATOM 1627 N N . GLY A 1 208 ? -5.992 0.658 -2.093 1.00 91.50 208 GLY A N 1
ATOM 1628 C CA . GLY A 1 208 ? -6.147 2.036 -1.625 1.00 91.50 208 GLY A CA 1
ATOM 1629 C C . GLY A 1 208 ? -7.557 2.332 -1.113 1.00 91.50 208 GLY A C 1
ATOM 1630 O O . GLY A 1 208 ? -7.711 2.950 -0.064 1.00 91.50 208 GLY A O 1
ATOM 1631 N N . GLY A 1 209 ? -8.598 1.830 -1.788 1.00 87.50 209 GLY A N 1
ATOM 1632 C CA . GLY A 1 209 ? -9.981 1.965 -1.318 1.00 87.50 209 GLY A CA 1
ATOM 1633 C C . GLY A 1 209 ? -10.212 1.311 0.045 1.00 87.50 209 GLY A C 1
ATOM 1634 O O . GLY A 1 209 ? -10.968 1.826 0.870 1.00 87.50 209 GLY A O 1
ATOM 1635 N N . MET A 1 210 ? -9.510 0.212 0.304 1.00 84.31 210 MET A N 1
ATOM 1636 C CA . MET A 1 210 ? -9.554 -0.512 1.564 1.00 84.31 210 MET A CA 1
ATOM 1637 C C . MET A 1 210 ? -8.818 0.212 2.694 1.00 84.31 210 MET A C 1
ATOM 1639 O O . MET A 1 210 ? -9.400 0.384 3.764 1.00 84.31 210 MET A O 1
ATOM 1643 N N . ILE A 1 211 ? -7.603 0.707 2.431 1.00 87.81 211 ILE A N 1
ATOM 1644 C CA . ILE A 1 211 ? -6.844 1.578 3.347 1.00 87.81 211 ILE A CA 1
ATOM 1645 C C . ILE A 1 211 ? -7.709 2.780 3.741 1.00 87.81 211 ILE A C 1
ATOM 1647 O O . ILE A 1 211 ? -8.025 2.967 4.914 1.00 87.81 211 ILE A O 1
ATOM 1651 N N . THR A 1 212 ? -8.223 3.518 2.751 1.00 89.31 212 THR A N 1
ATOM 1652 C CA . THR A 1 212 ? -9.076 4.690 2.990 1.00 89.31 212 THR A CA 1
ATOM 1653 C C . THR A 1 212 ? -10.337 4.340 3.782 1.00 89.31 212 THR A C 1
ATOM 1655 O O . THR A 1 212 ? -10.784 5.134 4.610 1.00 89.31 212 THR A O 1
ATOM 1658 N N . ALA A 1 213 ? -10.946 3.172 3.553 1.00 82.50 213 ALA A N 1
ATOM 1659 C CA . ALA A 1 213 ? -12.122 2.749 4.309 1.00 82.50 213 ALA A CA 1
ATOM 1660 C C . ALA A 1 213 ? -11.798 2.512 5.793 1.00 82.50 213 ALA A C 1
ATOM 1662 O O . ALA A 1 213 ? -12.557 2.963 6.656 1.00 82.50 213 ALA A O 1
ATOM 1663 N N . VAL A 1 214 ? -10.669 1.860 6.082 1.00 80.38 214 VAL A N 1
ATOM 1664 C CA . VAL A 1 214 ? -10.199 1.589 7.446 1.00 80.38 214 VAL A CA 1
ATOM 1665 C C . VAL A 1 214 ? -9.797 2.880 8.164 1.00 80.38 214 VAL A C 1
ATOM 1667 O O . VAL A 1 214 ? -10.294 3.151 9.259 1.00 80.38 214 VAL A O 1
ATOM 1670 N N . GLU A 1 215 ? -8.992 3.732 7.527 1.00 85.38 215 GLU A N 1
ATOM 1671 C CA . GLU A 1 215 ? -8.613 5.045 8.064 1.00 85.38 215 GLU A CA 1
ATOM 1672 C C . GLU A 1 215 ? -9.841 5.911 8.349 1.00 85.38 215 GLU A C 1
ATOM 1674 O O . GLU A 1 215 ? -9.946 6.555 9.393 1.00 85.38 215 GLU A O 1
ATOM 1679 N N . LYS A 1 216 ? -10.809 5.922 7.426 1.00 84.88 216 LYS A N 1
ATOM 1680 C CA . LYS A 1 216 ? -12.041 6.691 7.587 1.00 84.88 216 LYS A CA 1
ATOM 1681 C C . LYS A 1 216 ? -12.889 6.165 8.739 1.00 84.88 216 LYS A C 1
ATOM 1683 O O . LYS A 1 216 ? -13.447 6.972 9.479 1.00 84.88 216 LYS A O 1
ATOM 1688 N N . PHE A 1 217 ? -13.019 4.846 8.885 1.00 80.69 217 PHE A N 1
ATOM 1689 C CA . PHE A 1 217 ? -13.704 4.248 10.031 1.00 80.69 217 PHE A CA 1
ATOM 1690 C C . PHE A 1 217 ? -13.065 4.715 11.341 1.00 80.69 217 PHE A C 1
ATOM 1692 O O . PHE A 1 217 ? -13.767 5.234 12.208 1.00 80.69 217 PHE A O 1
ATOM 1699 N N . TRP A 1 218 ? -11.740 4.622 11.452 1.00 83.50 218 TRP A N 1
ATOM 1700 C CA . TRP A 1 218 ? -11.027 5.068 12.643 1.00 83.50 218 TRP A CA 1
ATOM 1701 C C . TRP A 1 218 ? -11.216 6.561 12.904 1.00 83.50 218 TRP A C 1
ATOM 1703 O O . TRP A 1 218 ? -11.615 6.956 13.995 1.00 83.50 218 TRP A O 1
ATOM 1713 N N . ASN A 1 219 ? -10.981 7.412 11.906 1.00 85.69 219 ASN A N 1
ATOM 1714 C CA . ASN A 1 219 ? -11.040 8.864 12.066 1.00 85.69 219 ASN A CA 1
ATOM 1715 C C . ASN A 1 219 ? -12.447 9.365 12.420 1.00 85.69 219 ASN A C 1
ATOM 1717 O O . ASN A 1 219 ? -12.571 10.245 13.271 1.00 85.69 219 ASN A O 1
ATOM 1721 N N . ASP A 1 220 ? -13.490 8.776 11.831 1.00 84.19 220 ASP A N 1
ATOM 1722 C CA . ASP A 1 220 ? -14.879 9.177 12.072 1.00 84.19 220 ASP A CA 1
ATOM 1723 C C . ASP A 1 220 ? -15.442 8.662 13.413 1.00 84.19 220 ASP A C 1
ATOM 1725 O O . ASP A 1 220 ? -16.447 9.193 13.882 1.00 84.19 220 ASP A O 1
ATOM 1729 N N . THR A 1 221 ? -14.836 7.639 14.026 1.00 77.19 221 THR A N 1
ATOM 1730 C CA . THR A 1 221 ? -15.335 7.032 15.274 1.00 77.19 221 THR A CA 1
ATOM 1731 C C . THR A 1 221 ? -14.686 7.703 16.481 1.00 77.19 221 THR A C 1
ATOM 1733 O O . THR A 1 221 ? -13.460 7.732 16.591 1.00 77.19 221 THR A O 1
ATOM 1736 N N . THR A 1 222 ? -15.462 8.290 17.395 1.00 81.75 222 THR A N 1
ATOM 1737 C CA . THR A 1 222 ? -14.880 8.989 18.556 1.00 81.75 222 THR A CA 1
ATOM 1738 C C . THR A 1 222 ? -14.307 8.008 19.582 1.00 81.75 222 THR A C 1
ATOM 1740 O O . THR A 1 222 ? -14.595 6.816 19.534 1.00 81.75 222 THR A O 1
ATOM 1743 N N . LEU A 1 223 ? -13.476 8.490 20.514 1.00 77.56 223 LEU A N 1
ATOM 1744 C CA . LEU A 1 223 ? -12.983 7.637 21.601 1.00 77.56 223 LEU A CA 1
ATOM 1745 C C . LEU A 1 223 ? -14.141 7.125 22.470 1.00 77.56 223 LEU A C 1
ATOM 1747 O O . LEU A 1 223 ? -14.170 5.945 22.786 1.00 77.56 223 LEU A O 1
ATOM 1751 N N . ASP A 1 224 ? -15.116 7.979 22.789 1.00 74.25 224 ASP A N 1
ATOM 1752 C CA . ASP A 1 224 ? -16.304 7.575 23.549 1.00 74.25 224 ASP A CA 1
ATOM 1753 C C . ASP A 1 224 ? -17.111 6.512 22.799 1.00 74.25 224 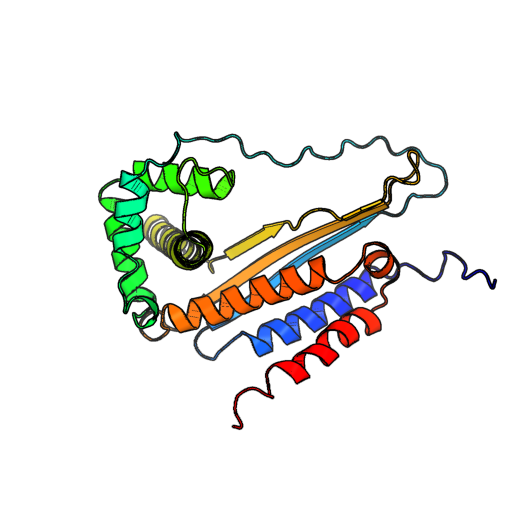ASP A C 1
ATOM 1755 O O . ASP A 1 224 ? -17.536 5.529 23.405 1.00 74.25 224 ASP A O 1
ATOM 1759 N N . ASP A 1 225 ? -17.277 6.664 21.481 1.00 73.44 225 ASP A N 1
ATOM 1760 C CA . ASP A 1 225 ? -17.917 5.638 20.657 1.00 73.44 225 ASP A CA 1
ATOM 1761 C C . ASP A 1 225 ? -17.104 4.339 20.714 1.00 73.44 225 ASP A C 1
ATOM 1763 O O . ASP A 1 225 ? -17.660 3.310 21.059 1.00 73.44 225 ASP A O 1
ATOM 1767 N N . LEU A 1 226 ? -15.785 4.365 20.492 1.00 72.75 226 LEU A N 1
ATOM 1768 C CA . LEU A 1 226 ? -14.938 3.162 20.563 1.00 72.75 226 LEU A CA 1
ATOM 1769 C C . LEU A 1 226 ? -15.013 2.453 21.924 1.00 72.75 226 LEU A C 1
ATOM 1771 O O . LEU A 1 226 ? -15.017 1.226 21.973 1.00 72.75 226 LEU A O 1
ATOM 1775 N N . LEU A 1 227 ? -15.100 3.211 23.020 1.00 68.50 227 LEU A N 1
ATOM 1776 C CA . LEU A 1 227 ? -15.212 2.676 24.380 1.00 68.50 227 LEU A CA 1
ATOM 1777 C C . LEU A 1 227 ? -16.613 2.134 24.703 1.00 68.50 227 LEU A C 1
ATOM 1779 O O . LEU A 1 227 ? -16.761 1.324 25.620 1.00 68.50 227 LEU A O 1
ATOM 1783 N N . THR A 1 228 ? -17.644 2.596 23.988 1.00 64.88 228 THR A N 1
ATOM 1784 C CA . THR A 1 228 ? -19.053 2.251 24.248 1.00 64.88 228 THR A CA 1
ATOM 1785 C C . THR A 1 228 ? -19.707 1.413 23.147 1.00 64.88 228 THR A C 1
ATOM 1787 O O . THR A 1 228 ? -20.843 0.966 23.317 1.00 64.88 228 THR A O 1
ATOM 1790 N N . MET A 1 229 ? -18.996 1.174 22.044 1.00 63.59 229 MET A N 1
ATOM 1791 C CA . MET A 1 229 ? -19.485 0.479 20.861 1.00 63.59 229 MET A CA 1
ATOM 1792 C C . MET A 1 229 ? -19.828 -0.972 21.174 1.00 63.59 229 MET A C 1
ATOM 1794 O O . MET A 1 229 ? -19.017 -1.753 21.673 1.00 63.59 229 MET A O 1
ATOM 1798 N N . THR A 1 230 ? -21.042 -1.357 20.799 1.00 56.28 230 THR A N 1
ATOM 1799 C CA . THR A 1 230 ? -21.460 -2.753 20.751 1.00 56.28 230 THR A CA 1
ATOM 1800 C C . THR A 1 230 ? -21.198 -3.342 19.365 1.00 56.28 230 THR A C 1
ATOM 1802 O O . THR A 1 230 ? -20.904 -2.638 18.396 1.00 56.28 230 THR A O 1
ATOM 1805 N N . LYS A 1 231 ? -21.355 -4.663 19.236 1.00 47.47 231 LYS A N 1
ATOM 1806 C CA . LYS A 1 231 ? -21.236 -5.350 17.944 1.00 47.47 231 LYS A CA 1
ATOM 1807 C C . LYS A 1 231 ? -22.150 -4.767 16.859 1.00 47.47 231 LYS A C 1
ATOM 1809 O O . LYS A 1 231 ? -21.740 -4.674 15.703 1.00 47.47 231 LYS A O 1
ATOM 1814 N N . ASP A 1 232 ? -23.369 -4.383 17.223 1.00 47.03 232 ASP A N 1
ATOM 1815 C CA . ASP A 1 232 ? -24.351 -3.867 16.268 1.00 47.03 232 ASP A CA 1
ATOM 1816 C C . ASP A 1 232 ? -24.012 -2.434 15.814 1.00 47.03 232 ASP A C 1
ATOM 1818 O O . ASP A 1 232 ? -24.313 -2.062 14.677 1.00 47.03 232 ASP A O 1
ATOM 1822 N N . ASP A 1 233 ? -23.301 -1.657 16.639 1.00 51.91 233 ASP A N 1
ATOM 1823 C CA . ASP A 1 233 ? -22.867 -0.293 16.307 1.00 51.91 233 ASP A CA 1
ATOM 1824 C C . ASP A 1 233 ? -21.763 -0.286 15.238 1.00 51.91 233 ASP A C 1
ATOM 1826 O O . ASP A 1 233 ? -21.809 0.517 14.301 1.00 51.91 233 ASP A O 1
ATOM 1830 N N . VAL A 1 234 ? -20.823 -1.240 15.308 1.00 52.19 234 VAL A N 1
ATOM 1831 C CA . VAL A 1 234 ? -19.771 -1.428 14.287 1.00 52.19 234 VAL A CA 1
ATOM 1832 C C . VAL A 1 234 ? -20.392 -1.757 12.926 1.00 52.19 234 VAL A C 1
ATOM 1834 O O . VAL A 1 234 ? -20.037 -1.139 11.926 1.00 52.19 234 VAL A O 1
ATOM 1837 N N . ILE A 1 235 ? -21.372 -2.670 12.894 1.00 45.72 235 ILE A N 1
ATOM 1838 C CA . ILE A 1 235 ? -22.064 -3.102 11.664 1.00 45.72 235 ILE A CA 1
ATOM 1839 C C . ILE A 1 235 ? -22.962 -1.983 11.094 1.00 45.72 235 ILE A C 1
ATOM 1841 O O . ILE A 1 235 ? -23.139 -1.859 9.878 1.00 45.72 235 ILE A O 1
ATOM 1845 N N . SER A 1 236 ? -23.556 -1.150 11.953 1.00 47.06 236 SER A N 1
ATOM 1846 C CA . SER A 1 236 ? -24.446 -0.051 11.548 1.00 47.06 236 SER A CA 1
ATOM 1847 C C . SER A 1 236 ? -23.690 1.136 10.935 1.00 47.06 236 SER A C 1
ATOM 1849 O O . SER A 1 236 ? -24.123 1.692 9.911 1.00 47.06 236 SER A O 1
ATOM 1851 N N . CYS A 1 237 ? -22.526 1.493 11.498 1.00 45.50 237 CYS A N 1
ATOM 1852 C CA . CYS A 1 237 ? -21.676 2.567 10.972 1.00 45.50 237 CYS A CA 1
ATOM 1853 C C . CYS A 1 237 ? -21.259 2.327 9.516 1.00 45.50 237 CYS A C 1
ATOM 1855 O O . CYS A 1 237 ? -21.014 3.281 8.774 1.00 45.50 237 CYS A O 1
ATOM 1857 N N . THR A 1 238 ? -21.219 1.070 9.092 1.00 40.50 238 THR A N 1
ATOM 1858 C CA . THR A 1 238 ? -20.660 0.639 7.813 1.00 40.50 238 THR A CA 1
ATOM 1859 C C . THR A 1 238 ? -21.749 0.265 6.807 1.00 40.50 238 THR A C 1
ATOM 1861 O O . THR A 1 238 ? -21.690 0.675 5.644 1.00 40.50 238 THR A O 1
ATOM 1864 N N . SER A 1 239 ? -22.840 -0.363 7.262 1.00 36.31 239 SER A N 1
ATOM 1865 C CA . SER A 1 239 ? -24.028 -0.656 6.440 1.00 36.31 239 SER A CA 1
ATOM 1866 C C . SER A 1 239 ? -24.696 0.613 5.896 1.00 36.31 239 SER A C 1
ATOM 1868 O O . SER A 1 239 ? -25.156 0.649 4.753 1.00 36.31 239 SER A O 1
ATOM 1870 N N . SER A 1 240 ? -24.670 1.705 6.667 1.00 38.84 240 SER A N 1
ATOM 1871 C CA . SER A 1 240 ? -25.143 3.027 6.227 1.00 38.84 240 SER A CA 1
ATOM 1872 C C . SER A 1 240 ? -24.305 3.612 5.075 1.00 38.84 240 SER A C 1
ATOM 1874 O O . SER A 1 240 ? -24.776 4.473 4.328 1.00 38.84 240 SER A O 1
ATOM 1876 N N . ARG A 1 241 ? -23.061 3.140 4.903 1.00 41.62 241 ARG A N 1
ATOM 1877 C CA . ARG A 1 241 ? -22.061 3.687 3.970 1.00 41.62 241 ARG A CA 1
ATOM 1878 C C . ARG A 1 241 ? -22.009 2.957 2.625 1.00 41.62 241 ARG A C 1
ATOM 1880 O O . ARG A 1 241 ? -21.646 3.586 1.631 1.00 41.62 241 ARG A O 1
ATOM 1887 N N . SER A 1 242 ? -22.483 1.710 2.535 1.00 30.31 242 SER A N 1
ATOM 1888 C CA . SER A 1 242 ? -22.648 1.008 1.245 1.00 30.31 242 SER A CA 1
ATOM 1889 C C . SER A 1 242 ? -23.667 1.712 0.317 1.00 30.31 242 SER A C 1
ATOM 1891 O O . SER A 1 242 ? -23.547 1.686 -0.909 1.00 30.31 242 SER A O 1
ATOM 1893 N N . CYS A 1 243 ? -24.614 2.471 0.887 1.00 25.75 243 CYS A N 1
ATOM 1894 C CA . CYS A 1 243 ? -25.622 3.230 0.133 1.00 25.75 243 CYS A CA 1
ATOM 1895 C C . CYS A 1 243 ? -25.099 4.482 -0.602 1.00 25.75 243 CYS A C 1
ATOM 1897 O O . CYS A 1 243 ? -25.800 4.994 -1.477 1.00 25.75 243 CYS A O 1
ATOM 1899 N N . LEU A 1 244 ? -23.898 4.993 -0.298 1.00 26.30 244 LEU A N 1
ATOM 1900 C CA . LEU A 1 244 ? -23.406 6.246 -0.899 1.00 26.30 244 LEU A CA 1
ATOM 1901 C C . LEU A 1 244 ? -22.526 6.055 -2.146 1.00 26.30 244 LEU A C 1
ATOM 1903 O O . LEU A 1 244 ? -22.398 6.997 -2.928 1.00 26.30 244 LEU A O 1
ATOM 1907 N N . LEU A 1 245 ? -22.013 4.847 -2.415 1.00 28.17 245 LEU A N 1
ATOM 1908 C CA . LEU A 1 245 ? -21.244 4.564 -3.640 1.00 28.17 245 LEU A CA 1
ATOM 1909 C C . LEU A 1 245 ? -22.098 4.147 -4.853 1.00 28.17 245 LEU A C 1
ATOM 1911 O O . LEU A 1 245 ? -21.608 4.190 -5.976 1.00 28.17 245 LEU A O 1
ATOM 1915 N N . HIS A 1 246 ? -23.391 3.845 -4.679 1.00 27.77 246 HIS A N 1
ATOM 1916 C CA . HIS A 1 246 ? -24.296 3.478 -5.786 1.00 27.77 246 HIS A CA 1
ATOM 1917 C C . HIS A 1 246 ? -25.117 4.650 -6.374 1.00 27.77 246 HIS A C 1
ATOM 1919 O O . HIS A 1 246 ? -26.000 4.431 -7.200 1.00 27.77 246 HIS A O 1
ATOM 1925 N N . ARG A 1 247 ? -24.833 5.913 -6.009 1.00 27.20 247 ARG A N 1
ATOM 1926 C CA . ARG A 1 247 ? -25.510 7.109 -6.575 1.00 27.20 247 ARG A CA 1
ATOM 1927 C C . ARG A 1 247 ? -24.596 8.072 -7.348 1.00 27.20 247 ARG A C 1
ATOM 1929 O O . ARG A 1 247 ? -24.866 9.269 -7.398 1.00 27.20 247 ARG A O 1
ATOM 1936 N N . ARG A 1 248 ? -23.537 7.572 -7.994 1.00 28.25 248 ARG A N 1
ATOM 1937 C CA . ARG A 1 248 ? -22.773 8.335 -9.011 1.00 28.25 248 ARG A CA 1
ATOM 1938 C C . ARG A 1 248 ? -22.487 7.567 -10.310 1.00 28.25 248 ARG A C 1
ATOM 1940 O O . ARG A 1 248 ? -21.540 7.885 -11.016 1.00 28.25 248 ARG A O 1
ATOM 1947 N N . GLN A 1 249 ? -23.344 6.609 -10.664 1.00 32.16 249 GLN A N 1
ATOM 1948 C CA . GLN A 1 249 ? -23.462 6.080 -12.031 1.00 32.16 249 GLN A CA 1
ATOM 1949 C C . GLN A 1 249 ? -24.942 5.884 -12.394 1.00 32.16 249 GLN A C 1
ATOM 1951 O O . GLN A 1 249 ? -25.423 4.776 -12.584 1.00 32.16 249 GLN A O 1
ATOM 1956 N N . ALA A 1 250 ? -25.685 6.987 -12.411 1.00 32.91 250 ALA A N 1
ATOM 1957 C CA . ALA A 1 250 ? -26.952 7.121 -13.126 1.00 32.91 250 ALA A CA 1
ATOM 1958 C C . ALA A 1 250 ? -27.236 8.622 -13.241 1.00 32.91 250 ALA A C 1
ATOM 1960 O O . ALA A 1 250 ? -27.796 9.237 -12.332 1.00 32.91 250 ALA A O 1
ATOM 1961 N N . GLY A 1 251 ? -26.745 9.200 -14.331 1.00 31.52 251 GLY A N 1
ATOM 1962 C CA . GLY A 1 251 ? -26.868 10.601 -14.711 1.00 31.52 251 GLY A CA 1
ATOM 1963 C C . GLY A 1 251 ? -26.149 10.800 -16.026 1.00 31.52 251 GLY A C 1
ATOM 1964 O O . GLY A 1 251 ? -24.903 10.784 -15.978 1.00 31.52 251 GLY A O 1
#

Organism: NCBI:txid1796620

Secondary structure (DSSP, 8-state):
--PPPTTSS--HHHHHHHHHHHHHHHHHHH-BTTEEEEEEEEEEEEPPPTT------PPP-------SPPPPHHHHHHHHTT--TTGGGSBHHHHHHHHHHHHHH-HHHHHHHHHHHHHT--SS---HHHHHIIIIIIHHHHHHHHHHHHHHHH-SPPPPPEEEEEEEEEEE-SSTTS-EEEEEEEEEEEEES-TTTSBHHHHHHHHHHHHHHHHHHHHHS-HHHHHH--HHHHHHHHHHHHTTTTSSS--

pLDDT: mean 77.15, std 21.16, range [25.75, 98.75]